Protein AF-A0A5A9X6R0-F1 (afdb_monomer_lite)

Foldseek 3Di:
DDPDPFQQDDQDDDDPQDVCLCVVQVVLLVVLCVPPPVPQPLSLLVVLQLCRQASSFLQDWDDDPAWIFGGSNGQIDGPVDGVLVVLCVDPVNVPPPCVVPVSPSNSNSNSVNNQLVVQLVLPVVLAPDSLQSNLSSQLCSRGNNVLLVQLLVQQVVVVFRNRGVVSGSLVSHDPVQCDDDPNGRNSVSSNVRSVSSVVSSPVVPD

Sequence (206 aa):
MKRLSIVILLLLTATTAFAGGYATYGPVLQSSFAKYWQAAPMQYIPCGQVEQESEWNPKAHLHTSREDGYGLVQMTVTKNFNIFKSAVTMKPLRKWDWRKDPYNPENQLAFLVLQDKTSWNNVRKWMRDDAEGWKATLVSYNAGLGRVMKRRTYAIAKGIPHDRWTGGLDQAHTPGETTLLYGRPMWKAVNEYPALIFKKAEKYRK

Structure (mmCIF, N/CA/C/O backbone):
data_AF-A0A5A9X6R0-F1
#
_entry.id   AF-A0A5A9X6R0-F1
#
loop_
_atom_site.group_PDB
_atom_site.id
_atom_site.type_symbol
_atom_site.label_atom_id
_atom_site.label_alt_id
_atom_site.label_comp_id
_atom_site.label_asym_id
_atom_site.label_entity_id
_atom_site.label_seq_id
_atom_site.pdbx_PDB_ins_code
_atom_site.Cartn_x
_atom_site.Cartn_y
_atom_site.Cartn_z
_atom_site.occupancy
_atom_site.B_iso_or_equiv
_atom_site.auth_seq_id
_atom_site.auth_comp_id
_atom_site.auth_asym_id
_atom_site.auth_atom_id
_atom_site.pdbx_PDB_model_num
ATOM 1 N N . MET A 1 1 ? 9.081 12.860 19.645 1.00 30.14 1 MET A N 1
ATOM 2 C CA . MET A 1 1 ? 8.046 12.176 18.831 1.00 30.14 1 MET A CA 1
ATOM 3 C C . MET A 1 1 ? 8.127 12.667 17.391 1.00 30.14 1 MET A C 1
ATOM 5 O O . MET A 1 1 ? 7.825 13.826 17.139 1.00 30.14 1 MET A O 1
ATOM 9 N N . LYS A 1 2 ? 8.592 11.836 16.452 1.00 26.52 2 LYS A N 1
ATOM 10 C CA . LYS A 1 2 ? 8.639 12.195 15.025 1.00 26.52 2 LYS A CA 1
ATOM 11 C C . LYS A 1 2 ? 7.223 12.079 14.448 1.00 26.52 2 LYS A C 1
ATOM 13 O O . LYS A 1 2 ? 6.582 11.046 14.627 1.00 26.52 2 LYS A O 1
ATOM 18 N N . ARG A 1 3 ? 6.719 13.150 13.824 1.00 27.61 3 ARG A N 1
ATOM 19 C CA . ARG A 1 3 ? 5.425 13.159 13.122 1.00 27.61 3 ARG A CA 1
ATOM 20 C C . ARG A 1 3 ? 5.439 12.022 12.093 1.00 27.61 3 ARG A C 1
ATOM 22 O O . ARG A 1 3 ? 6.317 12.010 11.237 1.00 27.61 3 ARG A O 1
ATOM 29 N N . LEU A 1 4 ? 4.515 11.062 12.205 1.00 33.53 4 LEU A N 1
ATOM 30 C CA . LEU A 1 4 ? 4.281 10.095 11.133 1.00 33.53 4 LEU A CA 1
ATOM 31 C C . LEU A 1 4 ? 3.849 10.903 9.908 1.00 33.53 4 LEU A C 1
ATOM 33 O O . LEU A 1 4 ? 2.789 11.524 9.935 1.00 33.53 4 LEU A O 1
ATOM 37 N N . SER A 1 5 ? 4.694 10.938 8.881 1.00 35.41 5 SER A N 1
ATOM 38 C CA . SER A 1 5 ? 4.340 11.463 7.568 1.00 35.41 5 SER A CA 1
ATOM 39 C C . SER A 1 5 ? 3.179 10.629 7.044 1.00 35.41 5 SER A C 1
ATOM 41 O O . SER A 1 5 ? 3.309 9.427 6.829 1.00 35.41 5 SER A O 1
ATOM 43 N N . ILE A 1 6 ? 2.018 11.262 6.947 1.00 43.19 6 ILE A N 1
ATOM 44 C CA . ILE A 1 6 ? 0.801 10.665 6.421 1.00 43.19 6 ILE A CA 1
ATOM 45 C C . ILE A 1 6 ? 0.943 10.758 4.909 1.00 43.19 6 ILE A C 1
ATOM 47 O O . ILE A 1 6 ? 0.718 11.821 4.342 1.00 43.19 6 ILE A O 1
ATOM 51 N N . VAL A 1 7 ? 1.401 9.672 4.295 1.00 47.47 7 VAL A N 1
ATOM 52 C CA . VAL A 1 7 ? 1.193 9.444 2.869 1.00 47.47 7 VAL A CA 1
ATOM 53 C C . VAL A 1 7 ? -0.278 9.087 2.758 1.00 47.47 7 VAL A C 1
ATOM 55 O O . VAL A 1 7 ? -0.730 8.146 3.394 1.00 47.47 7 VAL A O 1
ATOM 58 N N . ILE A 1 8 ? -1.072 9.897 2.083 1.00 50.72 8 ILE A N 1
ATOM 59 C CA . ILE A 1 8 ? -2.383 9.453 1.626 1.00 50.72 8 ILE A CA 1
ATOM 60 C C . ILE A 1 8 ? -2.415 9.900 0.189 1.00 50.72 8 ILE A C 1
ATOM 62 O O . ILE A 1 8 ? -2.571 11.084 -0.102 1.00 50.72 8 ILE A O 1
ATOM 66 N N . LEU A 1 9 ? -2.209 8.913 -0.669 1.00 47.22 9 LEU A N 1
ATOM 67 C CA . LEU A 1 9 ? -2.287 9.077 -2.096 1.00 47.22 9 LEU A CA 1
ATOM 68 C C . LEU A 1 9 ? -3.640 9.684 -2.476 1.00 47.22 9 LEU A C 1
ATOM 70 O O . LEU A 1 9 ? -4.699 9.208 -2.047 1.00 47.22 9 LEU A O 1
ATOM 74 N N . LEU A 1 10 ? -3.590 10.735 -3.288 1.00 46.56 10 LEU A N 1
ATOM 75 C CA . LEU A 1 10 ? -4.747 11.205 -4.027 1.00 46.56 10 LEU A CA 1
ATOM 76 C C . LEU A 1 10 ? -5.327 10.059 -4.858 1.00 46.56 10 LEU A C 1
ATOM 78 O O . LEU A 1 10 ? -4.629 9.389 -5.612 1.00 46.56 10 LEU A O 1
ATOM 82 N N . LEU A 1 11 ? -6.644 9.908 -4.749 1.00 47.28 11 LEU A N 1
ATOM 83 C CA . LEU A 1 11 ? -7.495 9.396 -5.812 1.00 47.28 11 LEU A CA 1
ATOM 84 C C . LEU A 1 11 ? -7.178 10.180 -7.092 1.00 47.28 11 LEU A C 1
ATOM 86 O O . LEU A 1 11 ? -7.717 11.270 -7.292 1.00 47.28 11 LEU A O 1
ATOM 90 N N . LEU A 1 12 ? -6.274 9.662 -7.923 1.00 41.88 12 LEU A N 1
ATOM 91 C CA . LEU A 1 12 ? -6.102 10.165 -9.277 1.00 41.88 12 LEU A CA 1
ATOM 92 C C . LEU A 1 12 ? -7.453 10.027 -9.983 1.00 41.88 12 LEU A C 1
ATOM 94 O O . LEU A 1 12 ? -8.092 8.970 -9.972 1.00 41.88 12 LEU A O 1
ATOM 98 N N . THR A 1 13 ? -7.928 11.154 -10.502 1.00 38.16 13 THR A N 1
ATOM 99 C CA . THR A 1 13 ? -9.066 11.221 -11.408 1.00 38.16 13 THR A CA 1
ATOM 100 C C . THR A 1 13 ? -8.792 10.295 -12.582 1.00 38.16 13 THR A C 1
ATOM 102 O O . THR A 1 13 ? -7.676 10.282 -13.093 1.00 38.16 13 THR A O 1
ATOM 105 N N . ALA A 1 14 ? -9.808 9.505 -12.945 1.00 38.03 14 ALA A N 1
ATOM 106 C CA . ALA A 1 14 ? -9.752 8.469 -13.967 1.00 38.03 14 ALA A CA 1
ATOM 107 C C . ALA A 1 14 ? -8.986 8.957 -15.199 1.00 38.03 14 ALA A C 1
ATOM 109 O O . ALA A 1 14 ? -9.507 9.739 -15.999 1.00 38.03 14 ALA A O 1
ATOM 110 N N . THR A 1 15 ? -7.747 8.501 -15.333 1.00 46.38 15 THR A N 1
ATOM 111 C CA . THR A 1 15 ? -7.117 8.475 -16.635 1.00 46.38 15 THR A CA 1
ATOM 112 C C . THR A 1 15 ? -7.752 7.304 -17.390 1.00 46.38 15 THR A C 1
ATOM 114 O O . THR A 1 15 ? -8.462 6.450 -16.851 1.00 46.38 15 THR A O 1
ATOM 117 N N . THR A 1 16 ? -7.661 7.309 -18.707 1.00 52.78 16 THR A N 1
ATOM 118 C CA . THR A 1 16 ? -8.003 6.099 -19.448 1.00 52.78 16 THR A CA 1
ATOM 119 C C . THR A 1 16 ? -6.958 5.053 -19.094 1.00 52.78 16 THR A C 1
ATOM 121 O O . THR A 1 16 ? -5.767 5.339 -19.245 1.00 52.78 16 THR A O 1
ATOM 124 N N . ALA A 1 17 ? -7.400 3.867 -18.661 1.00 61.75 17 ALA A N 1
ATOM 125 C CA . ALA A 1 17 ? -6.510 2.756 -18.342 1.00 61.75 17 ALA A CA 1
ATOM 126 C C . ALA A 1 17 ? -5.402 2.625 -19.394 1.00 61.75 17 ALA A C 1
ATOM 128 O O . ALA A 1 17 ? -5.689 2.656 -20.595 1.00 61.75 17 ALA A O 1
ATOM 129 N N . PHE A 1 18 ? -4.147 2.485 -18.953 1.00 67.75 18 PHE A N 1
ATOM 130 C CA . PHE A 1 18 ? -3.027 2.363 -19.878 1.00 67.75 18 PHE A CA 1
ATOM 131 C C . PHE A 1 18 ? -3.262 1.141 -20.770 1.00 67.75 18 PHE A C 1
ATOM 133 O O . PHE A 1 18 ? -3.377 0.013 -20.276 1.00 67.75 18 PHE A O 1
ATOM 140 N N . ALA A 1 19 ? -3.401 1.369 -22.078 1.00 69.06 19 ALA A N 1
ATOM 141 C CA . ALA A 1 19 ? -3.773 0.324 -23.021 1.00 69.06 19 ALA A CA 1
ATOM 142 C C . ALA A 1 19 ? -2.777 -0.843 -22.931 1.00 69.06 19 ALA A C 1
ATOM 144 O O . ALA A 1 19 ? -1.572 -0.666 -23.092 1.00 69.06 19 ALA A O 1
ATOM 145 N N . GLY A 1 20 ? -3.280 -2.039 -22.614 1.00 78.06 20 GLY A N 1
ATOM 146 C CA . GLY A 1 20 ? -2.449 -3.234 -22.437 1.00 78.06 20 GLY A CA 1
ATOM 147 C C . GLY A 1 20 ? -1.594 -3.274 -21.160 1.00 78.06 20 GLY A C 1
ATOM 148 O O . GLY A 1 20 ? -0.844 -4.228 -20.982 1.00 78.06 20 GLY A O 1
ATOM 149 N N . GLY A 1 21 ? -1.715 -2.313 -20.236 1.00 90.19 21 GLY A N 1
ATOM 150 C CA . GLY A 1 21 ? -0.856 -2.222 -19.047 1.00 90.19 21 GLY A CA 1
ATOM 151 C C . GLY A 1 21 ? -0.851 -3.482 -18.180 1.00 90.19 21 GLY A C 1
ATOM 152 O O . GLY A 1 21 ? 0.216 -4.008 -17.867 1.00 90.19 21 GLY A O 1
ATOM 153 N N . TYR A 1 22 ? -2.027 -4.031 -17.862 1.00 94.06 22 TYR A N 1
ATOM 154 C CA . TYR A 1 22 ? -2.112 -5.300 -17.130 1.00 94.06 22 TYR A CA 1
ATOM 155 C C . TYR A 1 22 ? -1.511 -6.478 -17.910 1.00 94.06 22 TYR A C 1
ATOM 157 O O . TYR A 1 22 ? -0.855 -7.326 -17.313 1.00 94.06 22 TYR A O 1
ATOM 165 N N . ALA A 1 23 ? -1.695 -6.534 -19.234 1.00 94.94 23 ALA A N 1
ATOM 166 C CA . ALA A 1 23 ? -1.139 -7.615 -20.049 1.00 94.94 23 ALA A CA 1
ATOM 167 C C . ALA A 1 23 ? 0.400 -7.626 -20.000 1.00 94.94 23 ALA A C 1
ATOM 169 O O . ALA A 1 23 ? 1.003 -8.694 -19.943 1.00 94.94 23 ALA A O 1
ATOM 170 N N . THR A 1 24 ? 1.022 -6.446 -19.942 1.00 95.94 24 THR A N 1
ATOM 171 C CA . THR A 1 24 ? 2.479 -6.293 -19.836 1.00 95.94 24 THR A CA 1
ATOM 172 C C . THR A 1 24 ? 2.996 -6.523 -18.412 1.00 95.94 24 THR A C 1
ATOM 174 O O . THR A 1 24 ? 3.968 -7.247 -18.213 1.00 95.94 24 THR A O 1
ATOM 177 N N . TYR A 1 25 ? 2.371 -5.911 -17.402 1.00 97.88 25 TYR A N 1
ATOM 178 C CA . TYR A 1 25 ? 2.928 -5.842 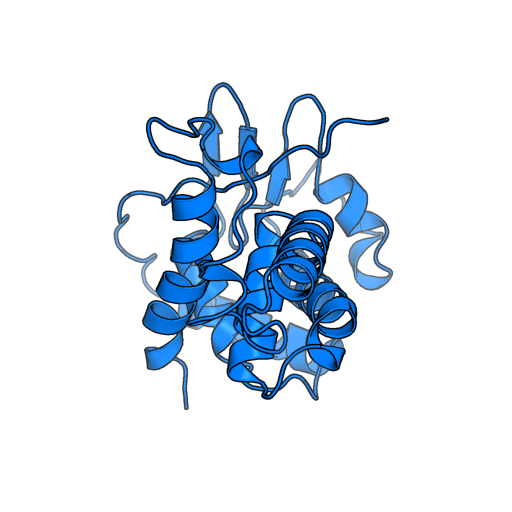-16.042 1.00 97.88 25 TYR A CA 1
ATOM 179 C C . TYR A 1 25 ? 2.301 -6.825 -15.047 1.00 97.88 25 TYR A C 1
ATOM 181 O O . TYR A 1 25 ? 2.909 -7.128 -14.019 1.00 97.88 25 TYR A O 1
ATOM 189 N N . GLY A 1 26 ? 1.128 -7.381 -15.349 1.00 96.81 26 GLY A N 1
ATOM 190 C CA . GLY A 1 26 ? 0.497 -8.443 -14.563 1.00 96.81 26 GLY A CA 1
ATOM 191 C C . GLY A 1 26 ? 1.400 -9.674 -14.391 1.00 96.81 26 GLY A C 1
ATOM 192 O O . GLY A 1 26 ? 1.611 -10.093 -13.251 1.00 96.81 26 GLY A O 1
ATOM 193 N N . PRO A 1 27 ? 2.021 -10.211 -15.462 1.00 97.38 27 PRO A N 1
ATOM 194 C CA . PRO A 1 27 ? 2.981 -11.314 -15.345 1.00 97.38 27 PRO A CA 1
ATOM 195 C C . PRO A 1 27 ? 4.213 -10.981 -14.484 1.00 97.38 27 PRO A C 1
ATOM 197 O O . PRO A 1 27 ? 4.733 -11.843 -13.772 1.00 97.38 27 PRO A O 1
ATOM 200 N N . VAL A 1 28 ? 4.668 -9.722 -14.490 1.00 98.19 28 VAL A N 1
ATOM 201 C CA . VAL A 1 28 ? 5.791 -9.258 -13.651 1.00 98.19 28 VAL A CA 1
ATOM 202 C C . VAL A 1 28 ? 5.395 -9.237 -12.170 1.00 98.19 28 VAL A C 1
ATOM 204 O O . VAL A 1 28 ? 6.162 -9.679 -11.307 1.00 98.19 28 VAL A O 1
ATOM 207 N N . LEU A 1 29 ? 4.173 -8.789 -11.861 1.00 98.38 29 LEU A N 1
ATOM 208 C CA . LEU A 1 29 ? 3.618 -8.853 -10.508 1.00 98.38 29 LEU A CA 1
ATOM 209 C C . LEU A 1 29 ? 3.464 -10.310 -10.042 1.00 98.38 29 LEU A C 1
ATOM 211 O O . LEU A 1 29 ? 3.889 -10.648 -8.938 1.00 98.38 29 LEU A O 1
ATOM 215 N N . GLN A 1 30 ? 2.946 -11.193 -10.899 1.00 97.38 30 GLN A N 1
ATOM 216 C CA . GLN A 1 30 ? 2.823 -12.624 -10.605 1.00 97.38 30 GLN A CA 1
ATOM 217 C C . GLN A 1 30 ? 4.190 -13.269 -10.328 1.00 97.38 30 GLN A C 1
ATOM 219 O O . GLN A 1 30 ? 4.344 -14.023 -9.368 1.00 97.38 30 GLN A O 1
ATOM 224 N N . SER A 1 31 ? 5.208 -12.918 -11.115 1.00 98.00 31 SER A N 1
ATOM 225 C CA . SER A 1 31 ? 6.587 -13.381 -10.910 1.00 98.00 31 SER A CA 1
ATOM 226 C C . SER A 1 31 ? 7.161 -12.891 -9.574 1.00 98.00 31 SER A C 1
ATOM 228 O O . SER A 1 31 ? 7.849 -13.634 -8.870 1.00 98.00 31 SER A O 1
ATOM 230 N N . SER A 1 32 ? 6.829 -11.661 -9.172 1.00 98.25 32 SER A N 1
ATOM 231 C CA . SER A 1 32 ? 7.201 -11.111 -7.864 1.00 98.25 32 SER A CA 1
ATOM 232 C C . SER A 1 32 ? 6.534 -11.870 -6.711 1.00 98.25 32 SER A C 1
ATOM 234 O O . SER A 1 32 ? 7.204 -12.187 -5.726 1.00 98.25 32 SER A O 1
ATOM 236 N N . PHE A 1 33 ? 5.256 -12.239 -6.840 1.00 98.19 33 PHE A N 1
ATOM 237 C CA . PHE A 1 33 ? 4.581 -13.112 -5.875 1.00 98.19 33 PHE A CA 1
ATOM 238 C C . PHE A 1 33 ? 5.233 -14.484 -5.784 1.00 98.19 33 PHE A C 1
ATOM 240 O O . PHE A 1 33 ? 5.609 -14.895 -4.687 1.00 98.19 33 PHE A O 1
ATOM 247 N N . ALA A 1 34 ? 5.440 -15.160 -6.917 1.00 97.69 34 ALA A N 1
ATOM 248 C CA . ALA A 1 34 ? 6.075 -16.475 -6.953 1.00 97.69 34 ALA A CA 1
ATOM 249 C C . ALA A 1 34 ? 7.441 -16.471 -6.247 1.00 97.69 34 ALA A C 1
ATOM 251 O O . ALA A 1 34 ? 7.777 -17.407 -5.526 1.00 97.69 34 ALA A O 1
ATOM 252 N N . LYS A 1 35 ? 8.205 -15.383 -6.394 1.00 98.12 35 LYS A N 1
ATOM 253 C CA . LYS A 1 35 ? 9.542 -15.249 -5.812 1.00 98.12 35 LYS A CA 1
ATOM 254 C C . LYS A 1 35 ? 9.552 -14.840 -4.339 1.00 98.12 35 LYS A C 1
ATOM 256 O O . LYS A 1 35 ? 10.407 -15.302 -3.585 1.00 98.12 35 LYS A O 1
ATOM 261 N N . TYR A 1 36 ? 8.666 -13.936 -3.922 1.00 98.19 36 TYR A N 1
ATOM 262 C CA . TYR A 1 36 ? 8.773 -13.284 -2.611 1.00 98.19 36 TYR A CA 1
ATOM 263 C C . TYR A 1 36 ? 7.646 -13.642 -1.640 1.00 98.19 36 TYR A C 1
ATOM 265 O O . TYR A 1 36 ? 7.840 -13.536 -0.421 1.00 98.19 36 TYR A O 1
ATOM 273 N N . TRP A 1 37 ? 6.487 -14.080 -2.132 1.00 97.94 37 TRP A N 1
ATOM 274 C CA . TRP A 1 37 ? 5.318 -14.374 -1.305 1.00 97.94 37 TRP A CA 1
ATOM 275 C C . TRP A 1 37 ? 4.338 -15.363 -1.962 1.00 97.94 37 TRP A C 1
ATOM 277 O O . TRP A 1 37 ? 3.153 -15.085 -2.107 1.00 97.94 37 TRP A O 1
ATOM 287 N N . GLN A 1 38 ? 4.828 -16.553 -2.317 1.00 97.50 38 GLN A N 1
ATOM 288 C CA . GLN A 1 38 ? 4.042 -17.568 -3.031 1.00 97.50 38 GLN A CA 1
ATOM 289 C C . GLN A 1 38 ? 2.741 -17.968 -2.312 1.00 97.50 38 GLN A C 1
ATOM 291 O O . GLN A 1 38 ? 1.736 -18.224 -2.963 1.00 97.50 38 GLN A O 1
ATOM 296 N N . ALA A 1 39 ? 2.752 -17.997 -0.977 1.00 97.00 39 ALA A N 1
ATOM 297 C CA . ALA A 1 39 ? 1.604 -18.376 -0.152 1.00 97.00 39 ALA A CA 1
ATOM 298 C C . ALA A 1 39 ? 0.663 -17.202 0.197 1.00 97.00 39 ALA A C 1
ATOM 300 O O . ALA A 1 39 ? -0.138 -17.318 1.122 1.00 97.00 39 ALA A O 1
ATOM 301 N N . ALA A 1 40 ? 0.786 -16.047 -0.466 1.00 97.06 40 ALA A N 1
ATOM 302 C CA . ALA A 1 40 ? -0.131 -14.931 -0.247 1.00 97.06 40 ALA A CA 1
ATOM 303 C C . ALA A 1 40 ? -1.571 -15.350 -0.592 1.00 97.06 40 ALA A C 1
ATOM 305 O O . ALA A 1 40 ? -1.787 -15.854 -1.699 1.00 97.06 40 ALA A O 1
ATOM 306 N N . PRO A 1 41 ? -2.560 -15.135 0.294 1.00 97.25 41 PRO A N 1
ATOM 307 C CA . PRO A 1 41 ? -3.955 -15.323 -0.076 1.00 97.25 41 PRO A CA 1
ATOM 308 C C . PRO A 1 41 ? -4.398 -14.195 -1.009 1.00 97.25 41 PRO A C 1
ATOM 310 O O . PRO A 1 41 ? -3.847 -13.097 -0.964 1.00 97.25 41 PRO A O 1
ATOM 313 N N . MET A 1 42 ? -5.422 -14.445 -1.826 1.00 97.31 42 MET A N 1
ATOM 314 C CA . MET A 1 42 ? -6.070 -13.426 -2.668 1.00 97.31 42 MET A CA 1
ATOM 315 C C . MET A 1 42 ? -5.072 -12.576 -3.492 1.00 97.31 42 MET A C 1
ATOM 317 O O . MET A 1 42 ? -5.159 -11.350 -3.505 1.00 97.31 42 MET A O 1
ATOM 321 N N . GLN A 1 43 ? -4.126 -13.209 -4.200 1.00 96.25 43 GLN A N 1
ATOM 322 C CA . GLN A 1 43 ? -3.056 -12.525 -4.967 1.00 96.25 43 GLN A CA 1
ATOM 323 C C . GLN A 1 43 ? -3.556 -11.556 -6.050 1.00 96.25 43 GLN A C 1
ATOM 325 O O . GLN A 1 43 ? -2.793 -10.732 -6.548 1.00 96.25 43 GLN A O 1
ATOM 330 N N . TYR A 1 44 ? -4.843 -11.615 -6.391 1.00 97.12 44 TYR A N 1
ATOM 331 C CA . TYR A 1 44 ? -5.491 -10.664 -7.286 1.00 97.12 44 TYR A CA 1
ATOM 332 C C . TYR A 1 44 ? -5.708 -9.276 -6.649 1.00 97.12 44 TYR A C 1
ATOM 334 O O . TYR A 1 44 ? -5.920 -8.308 -7.378 1.00 97.12 44 TYR A O 1
ATOM 342 N N . ILE A 1 45 ? -5.639 -9.137 -5.315 1.00 98.44 45 ILE A N 1
ATOM 343 C CA . ILE A 1 45 ? -5.859 -7.855 -4.623 1.00 98.44 45 ILE A CA 1
ATOM 344 C C . ILE A 1 45 ? -4.810 -6.802 -5.025 1.00 98.44 45 ILE A C 1
ATOM 346 O O . ILE A 1 45 ? -5.224 -5.715 -5.445 1.00 98.44 45 ILE A O 1
ATOM 350 N N . PRO A 1 46 ? -3.491 -7.090 -5.035 1.00 98.06 46 PRO A N 1
ATOM 351 C CA . PRO A 1 46 ? -2.514 -6.100 -5.497 1.00 98.06 46 PRO A CA 1
ATOM 352 C C . PRO A 1 46 ? -2.618 -5.708 -6.974 1.00 98.06 46 PRO A C 1
ATOM 354 O O . PRO A 1 46 ? -2.154 -4.631 -7.336 1.00 98.06 46 PRO A O 1
ATOM 357 N N . CYS A 1 47 ? -3.298 -6.482 -7.829 1.00 97.75 47 CYS A N 1
ATOM 358 C CA . CYS A 1 47 ? -3.637 -6.016 -9.181 1.00 97.75 47 CYS A CA 1
ATOM 359 C C . CYS A 1 47 ? -4.574 -4.795 -9.134 1.00 97.75 47 CYS A C 1
ATOM 361 O O . CYS A 1 47 ? -4.377 -3.823 -9.863 1.00 97.75 47 CYS A O 1
ATOM 363 N N . GLY A 1 48 ? -5.573 -4.819 -8.244 1.00 97.19 48 GLY A N 1
ATOM 364 C CA . GLY A 1 48 ? -6.449 -3.671 -8.004 1.00 97.19 48 GLY A CA 1
ATOM 365 C C . GLY A 1 48 ? -5.707 -2.484 -7.390 1.00 97.19 48 GLY A C 1
ATOM 366 O O . GLY A 1 48 ? -6.060 -1.342 -7.674 1.00 97.19 48 GLY A O 1
ATOM 367 N N . GLN A 1 49 ? -4.662 -2.745 -6.600 1.00 97.56 49 GLN A N 1
ATOM 368 C CA . GLN A 1 49 ? -3.790 -1.712 -6.042 1.00 97.56 49 GLN A CA 1
ATOM 369 C C . GLN A 1 49 ? -2.980 -1.029 -7.139 1.00 97.56 49 GLN A C 1
ATOM 371 O O . GLN A 1 49 ? -3.128 0.171 -7.307 1.00 97.56 49 GLN A O 1
ATOM 376 N N . VAL A 1 50 ? -2.234 -1.765 -7.970 1.00 97.81 50 VAL A N 1
ATOM 377 C CA . VAL A 1 50 ? -1.489 -1.171 -9.101 1.00 97.81 50 VAL A CA 1
ATOM 378 C C . VAL A 1 50 ? -2.409 -0.357 -10.014 1.00 97.81 50 VAL A C 1
ATOM 380 O O . VAL A 1 50 ? -2.063 0.749 -10.434 1.00 97.81 50 VAL A O 1
ATOM 383 N N . GLU A 1 51 ? -3.616 -0.859 -10.284 1.00 96.00 51 GLU A N 1
ATOM 384 C CA . GLU A 1 51 ? -4.603 -0.116 -11.063 1.00 96.00 51 GLU A CA 1
ATOM 385 C C . GLU A 1 51 ? -5.101 1.152 -10.358 1.00 96.00 51 GLU A C 1
ATOM 387 O O . GLU A 1 51 ? -5.348 2.158 -11.017 1.00 96.00 51 GLU A O 1
ATOM 392 N N . GLN A 1 52 ? -5.301 1.118 -9.042 1.00 94.19 52 GLN A N 1
ATOM 393 C CA . GLN A 1 52 ? -5.708 2.292 -8.272 1.00 94.19 52 GLN A CA 1
ATOM 394 C C . GLN A 1 52 ? -4.600 3.350 -8.214 1.00 94.19 52 GLN A C 1
ATOM 396 O O . GLN A 1 52 ? -4.900 4.541 -8.214 1.00 94.19 52 GLN A O 1
ATOM 401 N N . GLU A 1 53 ? -3.349 2.910 -8.145 1.00 93.62 53 GLU A N 1
ATOM 402 C CA . GLU A 1 53 ? -2.170 3.764 -8.019 1.00 93.62 53 GLU A CA 1
ATOM 403 C C . GLU A 1 53 ? -1.806 4.440 -9.349 1.00 93.62 53 GLU A C 1
ATOM 405 O O . GLU A 1 53 ? -1.419 5.604 -9.376 1.00 93.62 53 GLU A O 1
ATOM 410 N N . SER A 1 54 ? -1.923 3.726 -10.470 1.00 95.06 54 SER A N 1
ATOM 411 C CA . SER A 1 54 ? -1.344 4.177 -11.745 1.00 95.06 54 SER A CA 1
ATOM 412 C C . SER A 1 54 ? -2.148 3.818 -12.985 1.00 95.06 54 SER A C 1
ATOM 414 O O . SER A 1 54 ? -1.717 4.127 -14.093 1.00 95.06 54 SER A O 1
ATOM 416 N N . GLU A 1 55 ? -3.247 3.077 -12.829 1.00 94.31 55 GLU A N 1
ATOM 417 C CA . GLU A 1 55 ? -3.953 2.435 -13.941 1.00 94.31 55 GLU A CA 1
ATOM 418 C C . GLU A 1 55 ? -3.028 1.615 -14.854 1.00 94.31 55 GLU A C 1
ATOM 420 O O . GLU A 1 55 ? -3.216 1.553 -16.071 1.00 94.31 55 GLU A O 1
ATOM 425 N N . TRP A 1 56 ? -2.022 0.979 -14.244 1.00 96.19 56 TRP A N 1
ATOM 426 C CA . TRP A 1 56 ? -0.961 0.227 -14.915 1.00 96.19 56 TRP A CA 1
ATOM 427 C C . TRP A 1 56 ? -0.031 1.064 -15.808 1.00 96.19 56 TRP A C 1
ATOM 429 O O . TRP A 1 56 ? 0.677 0.500 -16.644 1.00 96.19 56 TRP A O 1
ATOM 439 N N . ASN A 1 57 ? 0.018 2.388 -15.632 1.00 95.50 57 ASN A N 1
ATOM 440 C CA . ASN A 1 57 ? 0.981 3.251 -16.310 1.00 95.50 57 ASN A CA 1
ATOM 441 C C . ASN A 1 57 ? 2.331 3.263 -15.556 1.00 95.50 57 ASN A C 1
ATOM 443 O O . ASN A 1 57 ? 2.434 3.842 -14.469 1.00 95.50 57 ASN A O 1
ATOM 447 N N . PRO A 1 58 ? 3.414 2.710 -16.133 1.00 95.50 58 PRO A N 1
ATOM 448 C CA . PRO A 1 58 ? 4.722 2.646 -15.479 1.00 95.50 58 PRO A CA 1
ATOM 449 C C . PRO A 1 58 ? 5.384 4.014 -15.301 1.00 95.50 58 PRO A C 1
ATOM 451 O O . PRO A 1 58 ? 6.331 4.139 -14.528 1.00 95.50 58 PRO A O 1
ATOM 454 N N . LYS A 1 59 ? 4.905 5.035 -16.017 1.00 95.25 59 LYS A N 1
ATOM 455 C CA . LYS A 1 59 ? 5.383 6.417 -15.961 1.00 95.25 59 LYS A CA 1
ATOM 456 C C . LYS A 1 59 ? 4.374 7.356 -15.297 1.00 95.25 59 LYS A C 1
ATOM 458 O O . LYS A 1 59 ? 4.534 8.566 -15.409 1.00 95.25 59 LYS A O 1
ATOM 463 N N . ALA A 1 60 ? 3.353 6.827 -14.613 1.00 94.50 60 ALA A N 1
ATOM 464 C CA . ALA A 1 60 ? 2.451 7.651 -13.814 1.00 94.50 60 ALA A CA 1
ATOM 465 C C . ALA A 1 60 ? 3.265 8.504 -12.833 1.00 94.50 60 ALA A C 1
ATOM 467 O O . ALA A 1 60 ? 4.102 7.979 -12.101 1.00 94.50 60 ALA A O 1
ATOM 468 N N . HIS A 1 61 ? 3.036 9.813 -12.821 1.00 94.12 61 HIS A N 1
ATOM 469 C CA . HIS A 1 61 ? 3.742 10.730 -11.933 1.00 94.12 61 HIS A CA 1
ATOM 470 C C . HIS A 1 61 ? 2.744 11.700 -11.318 1.00 94.12 61 HIS A C 1
ATOM 472 O O . HIS A 1 61 ? 2.167 12.536 -12.009 1.00 94.12 61 HIS A O 1
ATOM 478 N N . LEU A 1 62 ? 2.531 11.571 -10.012 1.00 90.88 62 LEU A N 1
ATOM 479 C CA . LEU A 1 62 ? 1.850 12.583 -9.218 1.00 90.88 62 LEU A CA 1
ATOM 480 C C . LEU A 1 62 ? 2.885 13.627 -8.802 1.00 90.88 62 LEU A C 1
ATOM 482 O O . LEU A 1 62 ? 3.883 13.267 -8.186 1.00 90.88 62 LEU A O 1
ATOM 486 N N . HIS A 1 63 ? 2.634 14.903 -9.088 1.00 91.94 63 HIS A N 1
ATOM 487 C CA . HIS A 1 63 ? 3.458 16.010 -8.606 1.00 91.94 63 HIS A CA 1
ATOM 488 C C . HIS A 1 63 ? 2.575 17.080 -7.967 1.00 91.94 63 HIS A C 1
ATOM 490 O O . HIS A 1 63 ? 1.697 17.654 -8.613 1.00 91.94 63 HIS A O 1
ATOM 496 N N . THR A 1 64 ? 2.794 17.348 -6.683 1.00 87.75 64 THR A N 1
ATOM 497 C CA . THR A 1 64 ? 2.065 18.369 -5.924 1.00 87.75 64 THR A CA 1
ATOM 498 C C . THR A 1 64 ? 3.018 19.156 -5.030 1.00 87.75 64 THR A C 1
ATOM 500 O O . THR A 1 64 ? 4.156 18.760 -4.795 1.00 87.75 64 THR A O 1
ATOM 503 N N . SER A 1 65 ? 2.529 20.235 -4.413 1.00 88.56 65 SER A N 1
ATOM 504 C CA . SER A 1 65 ? 3.292 20.968 -3.392 1.00 88.56 65 SER A CA 1
ATOM 505 C C . SER A 1 65 ? 3.588 20.157 -2.118 1.00 88.56 65 SER A C 1
ATOM 507 O O . SER A 1 65 ? 4.359 20.609 -1.270 1.00 88.56 65 SER A O 1
ATOM 509 N N . ARG A 1 66 ? 2.965 18.982 -1.942 1.00 86.06 66 ARG A N 1
ATOM 510 C CA . ARG A 1 66 ? 3.118 18.124 -0.755 1.00 86.06 66 ARG A CA 1
ATOM 511 C C . ARG A 1 66 ? 4.002 16.913 -1.017 1.00 86.06 66 ARG A C 1
ATOM 513 O O . ARG A 1 66 ? 4.749 16.510 -0.121 1.00 86.06 66 ARG A O 1
ATOM 520 N N . GLU A 1 67 ? 3.877 16.331 -2.202 1.00 89.62 67 GLU A N 1
ATOM 521 C CA . GLU A 1 67 ? 4.453 15.034 -2.527 1.00 89.62 67 GLU A CA 1
ATOM 522 C C . GLU A 1 67 ? 4.638 14.809 -4.028 1.00 89.62 67 GLU A C 1
ATOM 524 O O . GLU A 1 67 ? 3.897 15.356 -4.851 1.00 89.62 67 GLU A O 1
ATOM 529 N N . ASP A 1 68 ? 5.597 13.937 -4.323 1.00 93.88 68 ASP A N 1
ATOM 530 C CA . ASP A 1 68 ? 5.792 13.251 -5.592 1.00 93.88 68 ASP A CA 1
ATOM 531 C C . ASP A 1 68 ? 5.415 11.769 -5.443 1.00 93.88 68 ASP A C 1
ATOM 533 O O . ASP A 1 68 ? 5.788 11.137 -4.452 1.00 93.88 68 ASP A O 1
ATOM 537 N N . GLY A 1 69 ? 4.728 11.193 -6.430 1.00 94.69 69 GLY A N 1
ATOM 538 C CA . GLY A 1 69 ? 4.401 9.764 -6.508 1.00 94.69 69 GLY A CA 1
ATOM 539 C C . GLY A 1 69 ? 4.862 9.162 -7.833 1.00 94.69 69 GLY A C 1
ATOM 540 O O . GLY A 1 69 ? 4.486 9.660 -8.889 1.00 94.69 69 GLY A O 1
ATOM 541 N N . TYR A 1 70 ? 5.679 8.104 -7.790 1.00 96.69 70 TYR A N 1
ATOM 542 C CA . TYR A 1 70 ? 6.340 7.555 -8.983 1.00 96.69 70 TYR A CA 1
ATOM 543 C C . TYR A 1 70 ? 5.817 6.168 -9.389 1.00 96.69 70 TYR A C 1
ATOM 545 O O . TYR A 1 70 ? 5.923 5.202 -8.631 1.00 96.69 70 TYR A O 1
ATOM 553 N N . GLY A 1 71 ? 5.376 6.054 -10.640 1.00 96.25 71 GLY A N 1
ATOM 554 C CA . GLY A 1 71 ? 5.130 4.825 -11.395 1.00 96.25 71 GLY A CA 1
ATOM 555 C C . GLY A 1 71 ? 3.947 3.978 -10.930 1.00 96.25 71 GLY A C 1
ATOM 556 O O . GLY A 1 71 ? 2.986 4.479 -10.343 1.00 96.25 71 GLY A O 1
ATOM 557 N N . LEU A 1 72 ? 4.050 2.678 -11.213 1.00 96.81 72 LEU A N 1
ATOM 558 C CA . LEU A 1 72 ? 3.029 1.643 -11.030 1.00 96.81 72 LEU A CA 1
ATOM 559 C C . LEU A 1 72 ? 2.416 1.604 -9.629 1.00 96.81 72 LEU A C 1
ATOM 561 O O . LEU A 1 72 ? 1.249 1.258 -9.479 1.00 96.81 72 LEU A O 1
ATOM 565 N N . VAL A 1 73 ? 3.215 1.916 -8.611 1.00 95.81 73 VAL A N 1
ATOM 566 C CA . VAL A 1 73 ? 2.844 1.741 -7.195 1.00 95.81 73 VAL A CA 1
ATOM 567 C C . VAL A 1 73 ? 2.912 3.057 -6.413 1.00 95.81 73 VAL A C 1
ATOM 569 O O . VAL A 1 73 ? 2.930 3.038 -5.182 1.00 95.81 73 VAL A O 1
ATOM 572 N N . GLN A 1 74 ? 3.021 4.173 -7.154 1.00 94.69 74 GLN A N 1
ATOM 573 C CA . GLN A 1 74 ? 3.145 5.553 -6.674 1.00 94.69 74 GLN A CA 1
ATOM 574 C C . GLN A 1 74 ? 4.099 5.695 -5.491 1.00 94.69 74 GLN A C 1
ATOM 576 O O . GLN A 1 74 ? 3.748 6.172 -4.410 1.00 94.69 74 GLN A O 1
ATOM 581 N N . MET A 1 75 ? 5.350 5.288 -5.699 1.00 95.50 75 MET A N 1
ATOM 582 C CA . MET A 1 75 ? 6.375 5.389 -4.667 1.00 95.50 75 MET A CA 1
ATOM 583 C C . MET A 1 75 ? 6.501 6.838 -4.184 1.00 95.50 75 MET A C 1
ATOM 585 O O . MET A 1 75 ? 6.929 7.692 -4.942 1.00 95.50 75 MET A O 1
ATOM 589 N N . THR A 1 76 ? 6.105 7.136 -2.945 1.00 93.62 76 THR A N 1
ATOM 590 C CA . THR A 1 76 ? 5.958 8.521 -2.476 1.00 93.62 76 THR A CA 1
ATOM 591 C C . THR A 1 76 ? 7.251 9.150 -1.951 1.00 93.62 76 THR A C 1
ATOM 593 O O . THR A 1 76 ? 7.972 8.579 -1.121 1.00 93.62 76 THR A O 1
ATOM 596 N N . VAL A 1 77 ? 7.495 10.397 -2.347 1.00 94.31 77 VAL A N 1
ATOM 597 C CA . VAL A 1 77 ? 8.528 11.280 -1.801 1.00 94.31 77 VAL A CA 1
ATOM 598 C C . VAL A 1 77 ? 7.884 12.586 -1.336 1.00 94.31 77 VAL A C 1
ATOM 600 O O . VAL A 1 77 ? 7.098 13.200 -2.039 1.00 94.31 77 VAL A O 1
ATOM 603 N N . THR A 1 78 ? 8.224 13.027 -0.130 1.00 92.25 78 THR A N 1
ATOM 604 C CA . THR A 1 78 ? 7.830 14.316 0.453 1.00 92.25 78 THR A CA 1
ATOM 605 C C . THR A 1 78 ? 9.057 14.979 1.077 1.00 92.25 78 THR A C 1
ATOM 607 O O . THR A 1 78 ? 10.121 14.367 1.196 1.00 92.25 78 THR A O 1
ATOM 610 N N . LYS A 1 79 ? 8.909 16.203 1.599 1.00 91.44 79 LYS A N 1
ATOM 611 C CA . LYS A 1 79 ? 9.977 16.882 2.359 1.00 91.44 79 LYS A CA 1
ATOM 612 C C . LYS A 1 79 ? 10.550 16.034 3.509 1.00 91.44 79 LYS A C 1
ATOM 614 O O . LYS A 1 79 ? 11.731 16.141 3.821 1.00 91.44 79 LYS A O 1
ATOM 619 N N . ASN A 1 80 ? 9.719 15.208 4.149 1.00 89.44 80 ASN A N 1
ATOM 620 C CA . ASN A 1 80 ? 10.081 14.472 5.367 1.00 89.44 80 ASN A CA 1
ATOM 621 C C . ASN A 1 80 ? 10.093 12.948 5.182 1.00 89.44 80 ASN A C 1
ATOM 623 O O . ASN A 1 80 ? 10.285 12.215 6.153 1.00 89.44 80 ASN A O 1
ATOM 627 N N . PHE A 1 81 ? 9.832 12.451 3.975 1.00 90.50 81 PHE A N 1
ATOM 628 C CA . PHE A 1 81 ? 9.678 11.025 3.714 1.00 90.50 81 PHE A CA 1
ATOM 629 C C . PHE A 1 81 ? 10.137 10.683 2.301 1.00 90.50 81 PHE A C 1
ATO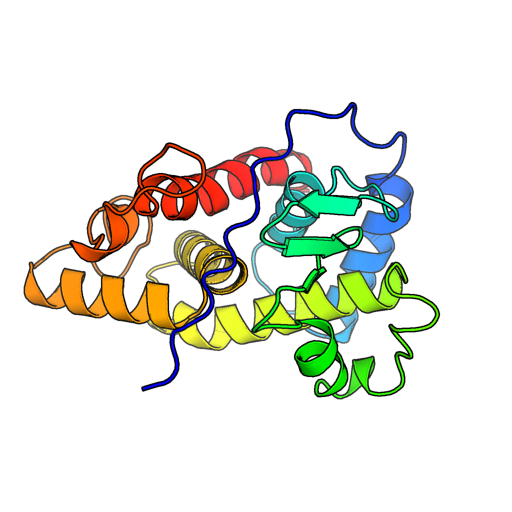M 631 O O . PHE A 1 81 ? 9.902 11.438 1.372 1.00 90.50 81 PHE A O 1
ATOM 638 N N . ASN A 1 82 ? 10.790 9.542 2.126 1.00 94.94 82 ASN A N 1
ATOM 639 C CA . ASN A 1 82 ? 11.162 9.049 0.807 1.00 94.94 82 ASN A CA 1
ATOM 640 C C . ASN A 1 82 ? 11.106 7.524 0.849 1.00 94.94 82 ASN A C 1
ATOM 642 O O . ASN A 1 82 ? 11.958 6.899 1.488 1.00 94.94 82 ASN A O 1
ATOM 646 N N . ILE A 1 83 ? 10.108 6.939 0.186 1.00 95.12 83 ILE A N 1
ATOM 647 C CA . ILE A 1 83 ? 9.896 5.493 0.234 1.00 95.12 83 ILE A CA 1
ATOM 648 C C . ILE A 1 83 ? 11.026 4.712 -0.439 1.00 95.12 83 ILE A C 1
ATOM 650 O O . ILE A 1 83 ? 11.344 3.614 0.011 1.00 95.12 83 ILE A O 1
ATOM 654 N N . PHE A 1 84 ? 11.704 5.271 -1.447 1.00 97.44 84 PHE A N 1
ATOM 655 C CA . PHE A 1 84 ? 12.821 4.587 -2.101 1.00 97.44 84 PHE A CA 1
ATOM 656 C C . PHE A 1 84 ? 13.956 4.296 -1.122 1.00 97.44 84 PHE A C 1
ATOM 658 O O . PHE A 1 84 ? 14.575 3.236 -1.196 1.00 97.44 84 PHE A O 1
ATOM 665 N N . LYS A 1 85 ? 14.192 5.186 -0.144 1.00 96.88 85 LYS A N 1
ATOM 666 C CA . LYS A 1 85 ? 15.171 4.937 0.927 1.00 96.88 85 LYS A CA 1
ATOM 667 C C . LYS A 1 85 ? 14.807 3.712 1.764 1.00 96.88 85 LYS A C 1
ATOM 669 O O . LYS A 1 85 ? 15.710 2.997 2.178 1.00 96.88 85 LYS A O 1
ATOM 674 N N . SER A 1 86 ? 13.520 3.462 2.000 1.00 93.81 86 SER A N 1
ATOM 675 C CA . SER A 1 86 ? 13.044 2.250 2.673 1.00 93.81 86 SER A CA 1
ATOM 676 C C . SER A 1 86 ? 13.112 1.034 1.750 1.00 93.81 86 SER A C 1
ATOM 678 O O . SER A 1 86 ? 13.583 -0.019 2.174 1.00 93.81 86 SER A O 1
ATOM 680 N N . ALA A 1 87 ? 12.720 1.182 0.485 1.00 96.25 87 ALA A N 1
ATOM 681 C CA . ALA A 1 87 ? 12.728 0.109 -0.504 1.00 96.25 87 ALA A CA 1
ATOM 682 C C . ALA A 1 87 ? 14.119 -0.520 -0.650 1.00 96.25 87 ALA A C 1
ATOM 684 O O . ALA A 1 87 ? 14.260 -1.732 -0.509 1.00 96.25 87 ALA A O 1
ATOM 685 N N . VAL A 1 88 ? 15.173 0.290 -0.799 1.00 97.56 88 VAL A N 1
ATOM 686 C CA . VAL A 1 88 ? 16.549 -0.218 -0.959 1.00 97.56 88 VAL A CA 1
ATOM 687 C C . VAL A 1 88 ? 17.130 -0.877 0.298 1.00 97.56 88 VAL A C 1
ATOM 689 O O . VAL A 1 88 ? 18.214 -1.449 0.242 1.00 97.56 88 VAL A O 1
ATOM 692 N N . THR A 1 89 ? 16.435 -0.855 1.440 1.00 96.69 89 THR A N 1
ATOM 693 C CA . THR A 1 89 ? 16.834 -1.668 2.606 1.00 96.69 89 THR A CA 1
ATOM 694 C C . THR A 1 89 ? 16.425 -3.136 2.455 1.00 96.69 89 THR A C 1
ATOM 696 O O . THR A 1 89 ? 17.074 -4.029 3.017 1.00 96.69 89 THR A O 1
ATOM 699 N N . MET A 1 90 ? 15.394 -3.410 1.648 1.00 96.69 90 MET A N 1
ATOM 700 C CA . MET A 1 90 ? 14.895 -4.754 1.375 1.00 96.69 90 MET A CA 1
ATOM 701 C C . MET A 1 90 ? 15.913 -5.520 0.528 1.00 96.69 90 MET A C 1
ATOM 703 O O . MET A 1 90 ? 16.363 -5.029 -0.505 1.00 96.69 90 MET A O 1
ATOM 707 N N . LYS A 1 91 ? 16.275 -6.743 0.948 1.00 95.94 91 LYS A N 1
ATOM 708 C CA . LYS A 1 91 ? 17.353 -7.542 0.327 1.00 95.94 91 LYS A CA 1
ATOM 709 C C . LYS A 1 91 ? 17.286 -7.582 -1.215 1.00 95.94 91 LYS A C 1
ATOM 711 O O . LYS A 1 91 ? 18.337 -7.358 -1.815 1.00 95.94 91 LYS A O 1
ATOM 716 N N . PRO A 1 92 ? 16.123 -7.803 -1.865 1.00 96.06 92 PRO A N 1
ATOM 717 C CA . PRO A 1 92 ? 16.048 -7.857 -3.328 1.00 96.06 92 PRO A CA 1
ATOM 718 C C . PRO A 1 92 ? 16.283 -6.514 -4.035 1.00 96.06 92 PRO A C 1
ATOM 720 O O . PRO A 1 92 ? 16.677 -6.510 -5.194 1.00 96.06 92 PRO A O 1
ATOM 723 N N . LEU A 1 93 ? 16.084 -5.389 -3.344 1.00 97.81 93 LEU A N 1
ATOM 724 C CA . LEU A 1 93 ? 16.091 -4.041 -3.922 1.00 97.81 93 LEU A CA 1
ATOM 725 C C . LEU A 1 93 ? 17.347 -3.233 -3.572 1.00 97.81 93 LEU A C 1
ATOM 727 O O . LEU A 1 93 ? 17.485 -2.091 -3.998 1.00 97.81 93 LEU A O 1
ATOM 731 N N . ARG A 1 94 ? 18.298 -3.807 -2.823 1.00 97.38 94 ARG A N 1
ATOM 732 C CA . ARG A 1 94 ? 19.524 -3.110 -2.375 1.00 97.38 94 ARG A CA 1
ATOM 733 C C . ARG A 1 94 ? 20.370 -2.529 -3.506 1.00 97.38 94 ARG A C 1
ATOM 735 O O . ARG A 1 94 ? 21.094 -1.567 -3.283 1.00 97.38 94 ARG A O 1
ATOM 742 N N . LYS A 1 95 ? 20.307 -3.135 -4.693 1.00 96.69 95 LYS A N 1
ATOM 743 C CA . LYS A 1 95 ? 21.054 -2.696 -5.882 1.00 96.69 95 LYS A CA 1
ATOM 7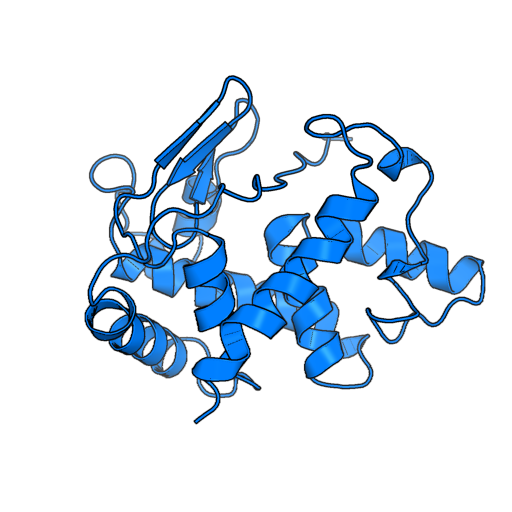44 C C . LYS A 1 95 ? 20.270 -1.718 -6.762 1.00 96.69 95 LYS A C 1
ATOM 746 O O . LYS A 1 95 ? 20.796 -1.284 -7.781 1.00 96.69 95 LYS A O 1
ATOM 751 N N . TRP A 1 96 ? 19.029 -1.386 -6.408 1.00 97.69 96 TRP A N 1
ATOM 752 C CA . TRP A 1 96 ? 18.220 -0.473 -7.202 1.00 97.69 96 TRP A CA 1
ATOM 753 C C . TRP A 1 96 ? 18.713 0.971 -7.055 1.00 97.69 96 TRP A C 1
ATOM 755 O O . TRP A 1 96 ? 18.542 1.607 -6.012 1.00 97.69 96 TRP A O 1
ATOM 765 N N . ASP A 1 97 ? 19.295 1.506 -8.130 1.00 97.19 97 ASP A N 1
ATOM 766 C CA . ASP A 1 97 ? 19.648 2.922 -8.248 1.00 97.19 97 ASP A CA 1
ATOM 767 C C . ASP A 1 97 ? 18.432 3.750 -8.695 1.00 97.19 97 ASP A C 1
ATOM 769 O O . ASP A 1 97 ? 18.320 4.203 -9.837 1.00 97.19 97 ASP A O 1
ATOM 773 N N . TRP A 1 98 ? 17.487 3.937 -7.773 1.00 96.62 98 TRP A N 1
ATOM 774 C CA . TRP A 1 98 ? 16.240 4.669 -8.019 1.00 96.62 98 TRP A CA 1
ATOM 775 C C . TRP A 1 98 ? 16.446 6.129 -8.436 1.00 96.62 98 TRP A C 1
ATOM 777 O O . TRP A 1 98 ? 15.528 6.741 -8.966 1.00 96.62 98 TRP A O 1
ATOM 787 N N . ARG A 1 99 ? 17.630 6.714 -8.212 1.00 96.31 99 ARG A N 1
ATOM 788 C CA . ARG A 1 99 ? 17.923 8.076 -8.685 1.00 96.31 99 ARG A CA 1
ATOM 789 C C . ARG A 1 99 ? 18.088 8.126 -10.201 1.00 96.31 99 ARG A C 1
ATOM 791 O O . ARG A 1 99 ? 17.816 9.166 -10.789 1.00 96.31 99 ARG A O 1
ATOM 798 N N . LYS A 1 100 ? 18.534 7.026 -10.816 1.00 97.44 100 LYS A N 1
ATOM 799 C CA . LYS A 1 100 ? 18.668 6.894 -12.273 1.00 97.44 100 LYS A CA 1
ATOM 800 C C . LYS A 1 100 ? 17.396 6.369 -12.922 1.00 97.44 100 LYS A C 1
ATOM 802 O O . LYS A 1 100 ? 17.016 6.858 -13.977 1.00 97.44 100 LYS A O 1
ATOM 807 N N . ASP A 1 101 ? 16.744 5.392 -12.292 1.00 97.00 101 ASP A N 1
ATOM 808 C CA . ASP A 1 101 ? 15.513 4.791 -12.813 1.00 97.00 101 ASP A CA 1
ATOM 809 C C . ASP A 1 101 ? 14.476 4.566 -11.697 1.00 97.00 101 ASP A C 1
ATOM 811 O O . ASP A 1 101 ? 14.317 3.442 -11.203 1.00 97.00 101 ASP A O 1
ATOM 815 N N . PRO A 1 102 ? 13.760 5.623 -11.262 1.00 97.00 102 PRO A N 1
ATOM 816 C CA . PRO A 1 102 ? 12.720 5.505 -10.237 1.00 97.00 102 PRO A CA 1
ATOM 817 C C . PRO A 1 102 ? 11.473 4.766 -10.743 1.00 97.00 102 PRO A C 1
ATOM 819 O O . PRO A 1 102 ? 10.642 4.357 -9.936 1.00 97.00 102 PRO A O 1
ATOM 822 N N . TYR A 1 103 ? 11.345 4.577 -12.060 1.00 97.62 103 TYR A N 1
ATOM 823 C CA . TYR A 1 103 ? 10.178 3.998 -12.731 1.00 97.62 103 TYR A CA 1
ATOM 824 C C . TYR A 1 103 ? 10.374 2.530 -13.132 1.00 97.62 103 TYR A C 1
ATOM 826 O O . TYR A 1 103 ? 9.575 2.004 -13.904 1.00 97.62 103 TYR A O 1
ATOM 834 N N . ASN A 1 104 ? 11.431 1.874 -12.644 1.00 98.06 104 ASN A N 1
ATOM 835 C CA . ASN A 1 104 ? 11.732 0.487 -12.977 1.00 98.06 104 ASN A CA 1
ATOM 836 C C . ASN A 1 104 ? 10.567 -0.454 -12.583 1.00 98.06 104 ASN A C 1
ATOM 838 O O . ASN A 1 104 ? 10.336 -0.642 -11.382 1.00 98.06 104 ASN A O 1
ATOM 842 N N . PRO A 1 105 ? 9.843 -1.071 -13.542 1.00 97.69 105 PRO A N 1
ATOM 843 C CA . PRO A 1 105 ? 8.632 -1.834 -13.232 1.00 97.69 105 PRO A CA 1
ATOM 844 C C . PRO A 1 105 ? 8.887 -3.056 -12.348 1.00 97.69 105 PRO A C 1
ATOM 846 O O . PRO A 1 105 ? 8.114 -3.324 -11.430 1.00 97.69 105 PRO A O 1
ATOM 849 N N . GLU A 1 106 ? 9.989 -3.775 -12.580 1.00 98.12 106 GLU A N 1
ATOM 850 C CA . GLU A 1 106 ? 10.341 -4.963 -11.797 1.00 98.12 106 GLU A CA 1
ATOM 851 C C . GLU A 1 106 ? 10.609 -4.608 -10.335 1.00 98.12 106 GLU A C 1
ATOM 853 O O . GLU A 1 106 ? 10.062 -5.241 -9.431 1.00 98.12 106 GLU A O 1
ATOM 858 N N . ASN A 1 107 ? 11.403 -3.564 -10.085 1.00 98.56 107 ASN A N 1
ATOM 859 C CA . ASN A 1 107 ? 11.708 -3.131 -8.725 1.00 98.56 107 ASN A CA 1
ATOM 860 C C . ASN A 1 107 ? 10.482 -2.547 -8.013 1.00 98.56 107 ASN A C 1
ATOM 862 O O . ASN A 1 107 ? 10.304 -2.807 -6.822 1.00 98.56 107 ASN A O 1
ATOM 866 N N . GLN A 1 108 ? 9.618 -1.805 -8.714 1.00 98.50 108 GLN A N 1
ATOM 867 C CA . GLN A 1 108 ? 8.384 -1.272 -8.130 1.00 98.50 108 GLN A CA 1
ATOM 868 C C . GLN A 1 108 ? 7.389 -2.376 -7.748 1.00 98.50 108 GLN A C 1
ATOM 870 O O . GLN A 1 108 ? 6.845 -2.359 -6.644 1.00 98.50 108 GLN A O 1
ATOM 875 N N . LEU A 1 109 ? 7.177 -3.365 -8.618 1.00 98.62 109 LEU A N 1
ATOM 876 C CA . LEU A 1 109 ? 6.265 -4.476 -8.331 1.00 98.62 109 LEU A CA 1
ATOM 877 C C . LEU A 1 109 ? 6.845 -5.438 -7.284 1.00 98.62 109 LEU A C 1
ATOM 879 O O . LEU A 1 109 ? 6.114 -5.917 -6.417 1.00 98.62 109 LEU A O 1
ATOM 883 N N . ALA A 1 110 ? 8.163 -5.657 -7.282 1.00 98.69 110 ALA A N 1
ATOM 884 C CA . ALA A 1 110 ? 8.834 -6.374 -6.203 1.00 98.69 110 ALA A CA 1
ATOM 885 C C . ALA A 1 110 ? 8.698 -5.635 -4.862 1.00 98.69 110 ALA A C 1
ATOM 887 O O . ALA A 1 110 ? 8.426 -6.268 -3.840 1.00 98.69 110 ALA A O 1
ATOM 888 N N . PHE A 1 111 ? 8.853 -4.306 -4.859 1.00 98.62 111 PHE A N 1
ATOM 889 C CA . PHE A 1 111 ? 8.626 -3.474 -3.679 1.00 98.62 111 PHE A CA 1
ATOM 890 C C . PHE A 1 111 ? 7.199 -3.627 -3.149 1.00 98.62 111 PHE A C 1
ATOM 892 O O . PHE A 1 111 ? 7.047 -3.890 -1.959 1.00 98.62 111 PHE A O 1
ATOM 899 N N . LEU A 1 112 ? 6.182 -3.535 -4.011 1.00 98.56 112 LEU A N 1
ATOM 900 C CA . LEU A 1 112 ? 4.780 -3.710 -3.624 1.00 98.56 112 LEU A CA 1
ATOM 901 C C . LEU A 1 112 ? 4.555 -5.038 -2.898 1.00 98.56 112 LEU A C 1
ATOM 903 O O . LEU A 1 112 ? 4.100 -5.040 -1.758 1.00 98.56 112 LEU A O 1
ATOM 907 N N . VAL A 1 113 ? 4.972 -6.158 -3.498 1.00 98.69 113 VAL A N 1
ATOM 908 C CA . VAL A 1 113 ? 4.798 -7.491 -2.893 1.00 98.69 113 VAL A CA 1
ATOM 909 C C . VAL A 1 113 ? 5.512 -7.598 -1.541 1.00 98.69 113 VAL A C 1
ATOM 911 O O . VAL A 1 113 ? 4.968 -8.156 -0.589 1.00 98.69 113 VAL A O 1
ATOM 914 N N . LEU A 1 114 ? 6.733 -7.069 -1.424 1.00 98.56 114 LEU A N 1
ATOM 915 C CA . LEU A 1 114 ? 7.501 -7.105 -0.174 1.00 98.56 114 LEU A CA 1
ATOM 916 C C . LEU A 1 114 ? 6.889 -6.209 0.913 1.00 98.56 114 LEU A C 1
ATOM 918 O O . LEU A 1 114 ? 6.873 -6.583 2.093 1.00 98.56 114 LEU A O 1
ATOM 922 N N . GLN A 1 115 ? 6.393 -5.036 0.525 1.00 98.06 115 GLN A N 1
ATOM 923 C CA . GLN A 1 115 ? 5.749 -4.086 1.420 1.00 98.06 115 GLN A CA 1
ATOM 924 C C . GLN A 1 115 ? 4.408 -4.634 1.916 1.00 98.06 115 GLN A C 1
ATOM 926 O O . GLN A 1 115 ? 4.185 -4.660 3.128 1.00 98.06 115 GLN A O 1
ATOM 931 N N . ASP A 1 116 ? 3.574 -5.164 1.024 1.00 98.50 116 ASP A N 1
ATOM 932 C CA . ASP A 1 116 ? 2.305 -5.798 1.382 1.00 98.50 116 ASP A CA 1
ATOM 933 C C . ASP A 1 116 ? 2.523 -7.026 2.257 1.00 98.50 116 ASP A C 1
ATOM 935 O O . ASP A 1 116 ? 1.849 -7.165 3.272 1.00 98.50 116 ASP A O 1
ATOM 939 N N . LYS A 1 117 ? 3.518 -7.872 1.958 1.00 98.56 117 LYS A N 1
ATOM 940 C CA . LYS A 1 117 ? 3.884 -9.008 2.821 1.00 98.56 117 LYS A CA 1
ATOM 941 C C . LYS A 1 117 ? 4.234 -8.549 4.234 1.00 98.56 117 LYS A C 1
ATOM 943 O O . LYS A 1 117 ? 3.826 -9.163 5.220 1.00 98.56 117 LYS A O 1
ATOM 948 N N . THR A 1 118 ? 5.005 -7.469 4.342 1.00 97.69 118 THR A N 1
ATOM 949 C CA . THR A 1 118 ? 5.387 -6.890 5.634 1.00 97.69 118 THR A CA 1
ATOM 950 C C . THR A 1 118 ? 4.157 -6.369 6.375 1.00 97.69 118 THR A C 1
ATOM 952 O O . THR A 1 118 ? 3.971 -6.670 7.554 1.00 97.69 118 THR A O 1
ATOM 955 N N . SER A 1 119 ? 3.292 -5.621 5.694 1.00 97.88 119 SER A N 1
ATOM 956 C CA . SER A 1 119 ? 2.041 -5.108 6.254 1.00 97.88 119 SER A CA 1
ATOM 957 C C . SER A 1 119 ? 1.101 -6.236 6.686 1.00 97.88 119 SER A C 1
ATOM 959 O O . SER A 1 119 ? 0.646 -6.231 7.829 1.00 97.88 119 SER A O 1
ATOM 961 N N . TRP A 1 120 ? 0.916 -7.253 5.848 1.00 98.69 120 TRP A N 1
ATOM 962 C CA . TRP A 1 120 ? 0.133 -8.452 6.128 1.00 98.69 120 TRP A CA 1
ATOM 963 C C . TRP A 1 120 ? 0.602 -9.166 7.387 1.00 98.69 120 TRP A C 1
ATOM 965 O O . TRP A 1 120 ? -0.189 -9.386 8.302 1.00 98.69 120 TRP A O 1
ATOM 975 N N . ASN A 1 121 ? 1.898 -9.461 7.493 1.00 98.12 121 ASN A N 1
ATOM 976 C CA . ASN A 1 121 ? 2.452 -10.145 8.662 1.00 98.12 121 ASN A CA 1
ATOM 977 C C . ASN A 1 121 ? 2.241 -9.356 9.964 1.00 98.12 121 ASN A C 1
ATOM 979 O O . ASN A 1 121 ? 2.097 -9.950 11.034 1.00 98.12 121 ASN A O 1
ATOM 983 N N . ASN A 1 122 ? 2.192 -8.024 9.885 1.00 97.69 122 ASN A N 1
ATOM 984 C CA . ASN A 1 122 ? 1.936 -7.183 11.048 1.00 97.69 122 ASN A CA 1
ATOM 985 C C . ASN A 1 122 ? 0.465 -7.204 11.482 1.00 97.69 122 ASN A C 1
ATOM 987 O O . ASN A 1 122 ? 0.200 -7.207 12.685 1.00 97.69 122 ASN A O 1
ATOM 991 N N . VAL A 1 123 ? -0.479 -7.217 10.533 1.00 98.06 123 VAL A N 1
ATOM 992 C CA . VAL A 1 123 ? -1.909 -6.993 10.819 1.00 98.06 123 VAL A CA 1
ATOM 993 C C . VAL A 1 123 ? -2.763 -8.261 10.815 1.00 98.06 123 VAL A C 1
ATOM 995 O O . VAL A 1 123 ? -3.757 -8.320 11.538 1.00 98.06 123 VAL A O 1
ATOM 998 N N . ARG A 1 124 ? -2.394 -9.295 10.047 1.00 97.69 124 ARG A N 1
ATOM 999 C CA . ARG A 1 124 ? -3.247 -10.467 9.784 1.00 97.69 124 ARG A CA 1
ATOM 1000 C C . ARG A 1 124 ? -3.648 -11.224 11.045 1.00 97.69 124 ARG A C 1
ATOM 1002 O O . ARG A 1 124 ? -4.773 -11.704 11.127 1.00 97.69 124 ARG A O 1
ATOM 1009 N N . LYS A 1 125 ? -2.761 -11.293 12.040 1.00 97.38 125 LYS A N 1
ATOM 1010 C CA . LYS A 1 125 ? -3.019 -11.949 13.336 1.00 97.38 125 LYS A CA 1
ATOM 1011 C C . LYS A 1 125 ? -4.164 -11.323 14.139 1.00 97.38 125 LYS A C 1
ATOM 1013 O O . LYS A 1 125 ? -4.622 -11.918 15.105 1.00 97.38 125 LYS A O 1
ATOM 1018 N N . TRP A 1 126 ? -4.585 -10.110 13.787 1.00 97.69 126 TRP A N 1
ATOM 1019 C CA . TRP A 1 126 ? -5.731 -9.457 14.409 1.00 97.69 126 TRP A CA 1
ATOM 1020 C C . TRP A 1 126 ? -7.011 -9.633 13.611 1.00 97.69 126 TRP A C 1
ATOM 1022 O O . TRP A 1 126 ? -8.063 -9.358 14.163 1.00 97.69 126 TRP A O 1
ATOM 1032 N N . MET A 1 127 ? -6.928 -10.029 12.341 1.00 98.56 127 MET A N 1
ATOM 1033 C CA . MET A 1 127 ? -8.071 -10.030 11.439 1.00 98.56 127 MET A CA 1
ATOM 1034 C C . MET A 1 127 ? -8.713 -11.413 11.366 1.00 98.56 127 MET A C 1
ATOM 1036 O O . MET A 1 127 ? -8.019 -12.427 11.270 1.00 98.56 127 MET A O 1
ATOM 1040 N N . ARG A 1 128 ? -10.047 -11.430 11.402 1.00 98.19 128 ARG A N 1
ATOM 1041 C CA . ARG A 1 128 ? -10.895 -12.629 11.432 1.00 98.19 128 ARG A CA 1
ATOM 1042 C C . ARG A 1 128 ? -10.750 -13.515 10.198 1.00 98.19 128 ARG A C 1
ATOM 1044 O O . ARG A 1 128 ? -10.867 -14.729 10.304 1.00 98.19 128 ARG A O 1
ATOM 1051 N N . ASP A 1 129 ? -10.485 -12.917 9.043 1.00 98.50 129 ASP A N 1
ATOM 1052 C CA . ASP A 1 129 ? -10.361 -13.604 7.763 1.00 98.50 129 ASP A CA 1
ATOM 1053 C C . ASP A 1 129 ? -9.399 -12.854 6.831 1.00 98.50 129 ASP A C 1
ATOM 1055 O O . ASP A 1 129 ? -8.856 -11.796 7.171 1.00 98.50 129 ASP A O 1
ATOM 1059 N N . ASP A 1 130 ? -9.145 -13.438 5.663 1.00 98.44 130 ASP A N 1
ATOM 1060 C CA . ASP A 1 130 ? -8.164 -12.913 4.718 1.00 98.44 130 ASP A CA 1
ATOM 1061 C C . ASP A 1 130 ? -8.623 -11.627 4.029 1.00 98.44 130 ASP A C 1
ATOM 1063 O O . ASP A 1 130 ? -7.788 -10.774 3.725 1.00 98.44 130 ASP A O 1
ATOM 1067 N N . ALA A 1 131 ? -9.932 -11.438 3.839 1.00 98.50 131 ALA A N 1
ATOM 1068 C CA . ALA A 1 131 ? -10.464 -10.215 3.252 1.00 98.50 131 ALA A CA 1
ATOM 1069 C C . ALA A 1 131 ? -10.264 -9.030 4.207 1.00 98.50 131 ALA A C 1
ATOM 1071 O O . ALA A 1 131 ? -9.768 -7.978 3.799 1.00 98.50 131 ALA A O 1
ATOM 1072 N N . GLU A 1 132 ? -10.575 -9.203 5.492 1.00 98.62 132 GLU A N 1
ATOM 1073 C CA . GLU A 1 132 ? -10.295 -8.194 6.518 1.00 98.62 132 GLU A CA 1
ATOM 1074 C C . GLU A 1 132 ? -8.784 -7.992 6.726 1.00 98.62 132 GLU A C 1
ATOM 1076 O O . GLU A 1 132 ? -8.323 -6.857 6.885 1.00 98.62 132 GLU A O 1
ATOM 1081 N N . GLY A 1 133 ? -8.001 -9.074 6.631 1.00 98.62 133 GLY A N 1
ATOM 1082 C CA . GLY A 1 133 ? -6.538 -9.047 6.580 1.00 98.62 133 GLY A CA 1
ATOM 1083 C C . GLY A 1 133 ? -6.013 -8.121 5.486 1.00 98.62 133 GLY A C 1
ATOM 1084 O O . GLY A 1 133 ? -5.216 -7.224 5.763 1.00 98.62 133 GLY A O 1
ATOM 1085 N N . TRP A 1 134 ? -6.506 -8.279 4.258 1.00 98.69 134 TRP A N 1
ATOM 1086 C CA . TRP A 1 134 ? -6.106 -7.456 3.120 1.00 98.69 134 TRP A CA 1
ATOM 1087 C C . TRP A 1 134 ? -6.529 -6.001 3.271 1.00 98.69 134 TRP A C 1
ATOM 1089 O O . TRP A 1 134 ? -5.716 -5.117 3.019 1.00 98.69 134 TRP A O 1
ATOM 1099 N N . LYS A 1 135 ? -7.743 -5.709 3.747 1.00 98.69 135 LYS A N 1
ATOM 1100 C CA . LYS A 1 135 ? -8.169 -4.316 3.986 1.00 98.69 135 LYS A CA 1
ATOM 1101 C C . LYS A 1 135 ? -7.242 -3.610 4.979 1.00 98.69 135 LYS A C 1
ATOM 1103 O O . LYS A 1 135 ? -6.814 -2.483 4.729 1.00 98.69 135 LYS A O 1
ATOM 1108 N N . ALA A 1 136 ? -6.867 -4.286 6.067 1.00 98.50 136 ALA A N 1
ATOM 1109 C CA . ALA A 1 136 ? -5.905 -3.760 7.031 1.00 98.50 136 ALA A CA 1
ATOM 1110 C C . ALA A 1 136 ? -4.487 -3.618 6.440 1.00 98.50 136 ALA A C 1
ATOM 1112 O O . ALA A 1 136 ? -3.797 -2.643 6.745 1.00 98.50 136 ALA A O 1
ATOM 1113 N N . THR A 1 137 ? -4.058 -4.545 5.576 1.00 98.62 137 THR A N 1
ATOM 1114 C CA . THR A 1 137 ? -2.780 -4.475 4.843 1.00 98.62 137 THR A CA 1
ATOM 1115 C C . THR A 1 137 ? -2.729 -3.253 3.938 1.00 98.62 137 THR A C 1
ATOM 1117 O O . THR A 1 137 ? -1.793 -2.467 4.048 1.00 98.62 137 THR A O 1
ATOM 1120 N N . LEU A 1 138 ? -3.764 -3.036 3.125 1.00 98.38 138 LEU A N 1
ATOM 1121 C CA . LEU A 1 138 ? -3.877 -1.898 2.210 1.00 98.38 138 LEU A CA 1
ATOM 1122 C C . LEU A 1 138 ? -3.857 -0.566 2.963 1.00 98.38 138 LEU A C 1
ATOM 1124 O O . LEU A 1 138 ? -3.174 0.376 2.567 1.00 98.38 138 LEU A O 1
ATOM 1128 N N . VAL A 1 139 ? -4.536 -0.489 4.109 1.00 97.38 139 VAL A N 1
ATOM 1129 C CA . VAL A 1 139 ? -4.461 0.697 4.971 1.00 97.38 139 VAL A CA 1
ATOM 1130 C C . VAL A 1 139 ? -3.072 0.858 5.577 1.00 97.38 139 VAL A C 1
ATOM 1132 O O . VAL A 1 139 ? -2.580 1.978 5.685 1.00 97.38 139 VAL A O 1
ATOM 1135 N N . SER A 1 140 ? -2.417 -0.232 5.980 1.00 96.56 140 SER A N 1
ATOM 1136 C CA . SER A 1 140 ? -1.040 -0.166 6.461 1.00 96.56 140 SER A CA 1
ATOM 1137 C C . SER A 1 140 ? -0.065 0.271 5.366 1.00 96.56 140 SER A C 1
ATOM 1139 O O . SER A 1 140 ? 0.921 0.918 5.717 1.00 96.56 140 SER A O 1
ATOM 1141 N N . TYR A 1 141 ? -0.301 -0.093 4.105 1.00 93.44 141 TYR A N 1
ATOM 1142 C CA . TYR A 1 141 ? 0.484 0.347 2.954 1.00 93.44 141 TYR A CA 1
ATOM 1143 C C . TYR A 1 141 ? 0.291 1.849 2.733 1.00 93.44 141 TYR A C 1
ATOM 1145 O O . TYR A 1 141 ? 1.258 2.604 2.748 1.00 93.44 141 TYR A O 1
ATOM 1153 N N . ASN A 1 142 ? -0.966 2.286 2.616 1.00 91.12 142 ASN A N 1
ATOM 1154 C CA . ASN A 1 142 ? -1.307 3.668 2.298 1.00 91.12 142 ASN A CA 1
ATOM 1155 C C . ASN A 1 142 ? -1.030 4.609 3.476 1.00 91.12 142 ASN A C 1
ATOM 1157 O O . ASN A 1 142 ? -0.223 5.516 3.363 1.00 91.12 142 ASN A O 1
ATOM 1161 N N . ALA A 1 143 ? -1.635 4.359 4.637 1.00 90.00 143 ALA A N 1
ATOM 1162 C CA . ALA A 1 143 ? -1.636 5.273 5.780 1.00 90.00 143 ALA A CA 1
ATOM 1163 C C . ALA A 1 143 ? -0.688 4.864 6.928 1.00 90.00 143 ALA A C 1
ATOM 1165 O O . ALA A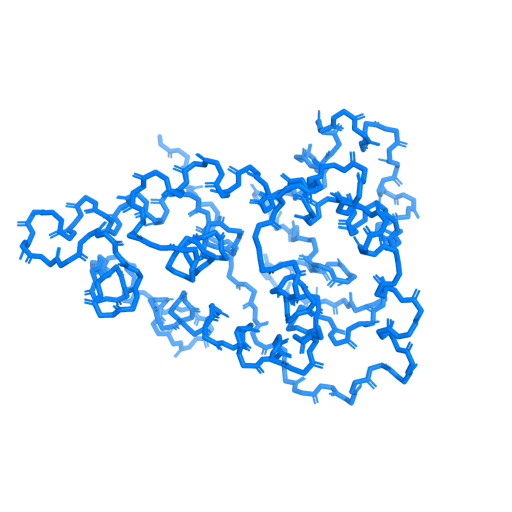 1 143 ? -0.662 5.531 7.974 1.00 90.00 143 ALA A O 1
ATOM 1166 N N . GLY A 1 144 ? 0.082 3.784 6.752 1.00 92.31 144 GLY A N 1
ATOM 1167 C CA . GLY A 1 144 ? 1.064 3.272 7.711 1.00 92.31 144 GLY A CA 1
ATOM 1168 C C . GLY A 1 144 ? 0.483 2.369 8.809 1.00 92.31 144 GLY A C 1
ATOM 1169 O O . GLY A 1 144 ? -0.637 2.558 9.283 1.00 92.31 144 GLY A O 1
ATOM 1170 N N . LEU A 1 145 ? 1.285 1.420 9.312 1.00 95.19 145 LEU A N 1
ATOM 1171 C CA . LEU A 1 145 ? 0.886 0.479 10.380 1.00 95.19 145 LEU A CA 1
ATOM 1172 C C . LEU A 1 145 ? 0.386 1.180 11.654 1.00 95.19 145 LEU A C 1
ATOM 1174 O O . LEU A 1 145 ? -0.561 0.728 12.298 1.00 95.19 145 LEU A O 1
ATOM 1178 N N . GLY A 1 146 ? 0.997 2.315 12.011 1.00 94.56 146 GLY A N 1
ATOM 1179 C CA . GLY A 1 146 ? 0.595 3.099 13.181 1.00 94.56 146 GLY A CA 1
ATOM 1180 C C . GLY A 1 146 ? -0.870 3.548 13.128 1.00 94.56 146 GLY A C 1
ATOM 1181 O O . GLY A 1 146 ? -1.495 3.705 14.176 1.00 94.56 146 GLY A O 1
ATOM 1182 N N . ARG A 1 147 ? -1.436 3.712 11.925 1.00 94.00 147 ARG A N 1
ATOM 1183 C CA . ARG A 1 147 ? -2.854 4.018 11.711 1.00 94.00 147 ARG A CA 1
ATOM 1184 C C . ARG A 1 147 ? -3.748 2.868 12.152 1.00 94.00 147 ARG A C 1
ATOM 1186 O O . ARG A 1 147 ? -4.643 3.066 12.971 1.00 94.00 147 ARG A O 1
ATOM 1193 N N . VAL A 1 148 ? -3.458 1.670 11.645 1.00 97.00 148 VAL A N 1
ATOM 1194 C CA . VAL A 1 148 ? -4.189 0.437 11.965 1.00 97.00 148 VAL A CA 1
ATOM 1195 C C . VAL A 1 148 ? -4.128 0.176 13.468 1.00 97.00 148 VAL A C 1
ATOM 1197 O O . VAL A 1 148 ? -5.158 -0.052 14.094 1.00 97.00 148 VAL A O 1
ATOM 1200 N N . MET A 1 149 ? -2.943 0.320 14.068 1.00 97.25 149 MET A N 1
ATOM 1201 C CA . MET A 1 149 ? -2.739 0.156 15.511 1.00 97.25 149 MET A CA 1
ATOM 1202 C C . MET A 1 149 ? -3.580 1.121 16.343 1.00 97.25 149 MET A C 1
ATOM 1204 O O . MET A 1 149 ? -4.258 0.696 17.274 1.00 97.25 149 MET A O 1
ATOM 1208 N N . LYS A 1 150 ? -3.574 2.416 16.003 1.00 96.62 150 LYS A N 1
ATOM 1209 C CA . LYS A 1 150 ? -4.359 3.424 16.728 1.00 96.62 150 LYS A CA 1
ATOM 1210 C C . LYS A 1 150 ? -5.854 3.136 16.659 1.00 96.62 150 LYS A C 1
ATOM 1212 O O . LYS A 1 150 ? -6.515 3.175 17.693 1.00 96.62 150 LYS A O 1
ATOM 1217 N N . ARG A 1 151 ? -6.368 2.810 15.470 1.00 97.38 151 ARG A N 1
ATOM 1218 C CA . ARG A 1 151 ? -7.779 2.449 15.284 1.00 97.38 151 ARG A CA 1
ATOM 1219 C C . ARG A 1 151 ? -8.137 1.179 16.040 1.00 97.38 151 ARG A C 1
ATOM 1221 O O . ARG A 1 151 ? -9.166 1.149 16.697 1.00 97.38 151 ARG A O 1
ATOM 1228 N N . ARG A 1 152 ? -7.265 0.169 16.037 1.00 97.88 152 ARG A N 1
ATOM 1229 C CA . ARG A 1 152 ? -7.477 -1.065 16.802 1.00 97.88 152 ARG A CA 1
ATOM 1230 C C . ARG A 1 152 ? -7.529 -0.814 18.307 1.00 97.88 152 ARG A C 1
ATOM 1232 O O . ARG A 1 152 ? -8.450 -1.288 18.962 1.00 97.88 152 ARG A O 1
ATOM 1239 N N . THR A 1 153 ? -6.585 -0.051 18.856 1.00 97.44 153 THR A N 1
ATOM 1240 C CA . THR A 1 153 ? -6.599 0.320 20.281 1.00 97.44 153 THR A CA 1
ATOM 1241 C C . THR A 1 153 ? -7.854 1.110 20.638 1.00 97.44 153 THR A C 1
ATOM 1243 O O . THR A 1 153 ? -8.478 0.845 21.662 1.00 97.44 153 THR A O 1
ATOM 1246 N N . TYR A 1 154 ? -8.254 2.050 19.779 1.00 97.31 154 TYR A N 1
ATOM 1247 C CA . TYR A 1 154 ? -9.481 2.814 19.972 1.00 97.31 154 TYR A CA 1
ATOM 1248 C C . TYR A 1 154 ? -10.729 1.922 19.922 1.00 97.31 154 TYR A C 1
ATOM 1250 O O . TYR A 1 154 ? -11.594 2.044 20.783 1.00 97.31 154 TYR A O 1
ATOM 1258 N N . ALA A 1 155 ? -10.791 0.983 18.973 1.00 98.00 155 ALA A N 1
ATOM 1259 C CA . ALA A 1 155 ? -11.890 0.035 18.844 1.00 98.00 155 ALA A CA 1
ATOM 1260 C C . ALA A 1 155 ? -12.052 -0.820 20.107 1.00 98.00 155 ALA A C 1
ATOM 1262 O O . ALA A 1 155 ? -13.150 -0.900 20.650 1.00 98.00 155 ALA A O 1
ATOM 1263 N N . ILE A 1 156 ? -10.946 -1.362 20.633 1.00 98.00 156 ILE A N 1
ATOM 1264 C CA . ILE A 1 156 ? -10.934 -2.115 21.898 1.00 98.00 156 ILE A CA 1
ATOM 1265 C C . ILE A 1 156 ? -11.488 -1.261 23.041 1.00 98.00 156 ILE A C 1
ATOM 1267 O O . ILE A 1 156 ? -12.388 -1.696 23.752 1.00 98.00 156 ILE A O 1
ATOM 1271 N N . ALA A 1 157 ? -10.997 -0.028 23.188 1.00 97.62 157 ALA A N 1
ATOM 1272 C CA . ALA A 1 157 ? -11.425 0.871 24.259 1.00 97.62 157 ALA A CA 1
ATOM 1273 C C . ALA A 1 157 ? -12.904 1.291 24.161 1.00 97.62 157 ALA A C 1
ATOM 1275 O O . ALA A 1 157 ? -13.482 1.739 25.149 1.00 97.62 157 ALA A O 1
ATOM 1276 N N . LYS A 1 158 ? -13.510 1.191 22.973 1.00 96.88 158 LYS A N 1
ATOM 1277 C CA . LYS A 1 158 ? -14.897 1.591 22.702 1.00 96.88 158 LYS A CA 1
ATOM 1278 C C . LYS A 1 158 ? -15.855 0.419 22.497 1.00 96.88 158 LYS A C 1
ATOM 1280 O O . LYS A 1 158 ? -17.021 0.662 22.212 1.00 96.88 158 LYS A O 1
ATOM 1285 N N . GLY A 1 159 ? -15.388 -0.823 22.631 1.00 97.44 159 GLY A N 1
ATOM 1286 C CA . GLY A 1 159 ? -16.212 -2.006 22.365 1.00 97.44 159 GLY A CA 1
ATOM 1287 C C . GLY A 1 159 ? -16.624 -2.156 20.894 1.00 97.44 159 GLY A C 1
ATOM 1288 O O . GLY A 1 159 ? -17.598 -2.839 20.598 1.00 97.44 159 GLY A O 1
ATOM 1289 N N . ILE A 1 160 ? -15.898 -1.526 19.968 1.00 98.00 160 ILE A N 1
ATOM 1290 C CA . ILE A 1 160 ? -16.105 -1.678 18.521 1.00 98.00 160 ILE A CA 1
ATOM 1291 C C . ILE A 1 160 ? -15.393 -2.968 18.070 1.00 98.00 160 ILE A C 1
ATOM 1293 O O . ILE A 1 160 ? -14.298 -3.259 18.573 1.00 98.00 160 ILE A O 1
ATOM 1297 N N . PRO A 1 161 ? -15.950 -3.743 17.115 1.00 98.56 161 PRO A N 1
ATOM 1298 C CA . PRO A 1 161 ? -15.253 -4.884 16.532 1.00 98.56 161 PRO A CA 1
ATOM 1299 C C . PRO A 1 161 ? -13.846 -4.503 16.057 1.00 98.56 161 PRO A C 1
ATOM 1301 O O . PRO A 1 161 ? -13.655 -3.590 15.256 1.00 98.56 161 PRO A O 1
ATOM 1304 N N . HIS A 1 162 ? -12.843 -5.199 16.584 1.00 98.31 162 HIS A N 1
ATOM 1305 C CA . HIS A 1 162 ? -11.424 -4.907 16.352 1.00 98.31 162 HIS A CA 1
ATOM 1306 C C . HIS A 1 162 ? -10.694 -6.066 15.657 1.00 98.31 162 HIS A C 1
ATOM 1308 O O . HIS A 1 162 ? -9.464 -6.066 15.555 1.00 98.31 162 HIS A O 1
ATOM 1314 N N . ASP A 1 163 ? -11.479 -7.043 15.206 1.00 98.50 163 ASP A N 1
ATOM 1315 C CA . ASP A 1 163 ? -11.094 -8.221 14.440 1.00 98.50 163 ASP A CA 1
ATOM 1316 C C . ASP A 1 163 ? -11.353 -8.055 12.934 1.00 98.50 163 ASP A C 1
ATOM 1318 O O . ASP A 1 163 ? -11.116 -8.973 12.160 1.00 98.50 163 ASP A O 1
ATOM 1322 N N . ARG A 1 164 ? -11.882 -6.906 12.506 1.00 98.62 164 ARG A N 1
ATOM 1323 C CA . ARG A 1 164 ? -12.291 -6.637 11.126 1.00 98.62 164 ARG A CA 1
ATOM 1324 C C . ARG A 1 164 ? -12.087 -5.175 10.771 1.00 98.62 164 ARG A C 1
ATOM 1326 O O . ARG A 1 164 ? -12.200 -4.300 11.630 1.00 98.62 164 ARG A O 1
ATOM 1333 N N . TRP A 1 165 ? -11.821 -4.903 9.502 1.00 98.06 165 TRP A N 1
ATOM 1334 C CA . TRP A 1 165 ? -11.825 -3.550 8.977 1.00 98.06 165 TRP A CA 1
ATOM 1335 C C . TRP A 1 165 ? -13.251 -3.062 8.738 1.00 98.06 165 TRP A C 1
ATOM 1337 O O . TRP A 1 165 ? -13.624 -2.044 9.307 1.00 98.06 165 TRP A O 1
ATOM 1347 N N . THR A 1 166 ? -14.041 -3.787 7.939 1.00 97.44 166 THR A N 1
ATOM 1348 C CA . THR A 1 166 ? -15.407 -3.382 7.571 1.00 97.44 166 THR A CA 1
ATOM 1349 C C . THR A 1 166 ? -16.379 -3.566 8.733 1.00 97.44 166 THR A C 1
ATOM 1351 O O . THR A 1 166 ? -16.523 -4.672 9.258 1.00 97.44 166 THR A O 1
ATOM 1354 N N . GLY A 1 167 ? -17.072 -2.490 9.113 1.00 97.00 167 GLY A N 1
ATOM 1355 C CA . GLY A 1 167 ? -17.951 -2.485 10.287 1.00 97.00 167 GLY A CA 1
ATOM 1356 C C . GLY A 1 167 ? -17.182 -2.664 11.600 1.00 97.00 167 GLY A C 1
ATOM 1357 O O . GLY A 1 167 ? -17.697 -3.262 12.543 1.00 97.00 167 GLY A O 1
ATOM 1358 N N . GLY A 1 168 ? -15.925 -2.219 11.631 1.00 98.06 168 GLY A N 1
ATOM 1359 C CA . GLY A 1 168 ? -15.003 -2.375 12.749 1.00 98.06 168 GLY A CA 1
ATOM 1360 C C . GLY A 1 168 ? -13.998 -1.231 12.779 1.00 98.06 168 GLY A C 1
ATOM 1361 O O . GLY A 1 168 ? -14.322 -0.108 13.171 1.00 98.06 168 GLY A O 1
ATOM 1362 N N . LEU A 1 169 ? -12.760 -1.480 12.345 1.00 98.19 169 LEU A N 1
ATOM 1363 C CA . LEU A 1 169 ? -11.714 -0.449 12.353 1.00 98.19 169 LEU A CA 1
ATOM 1364 C C . LEU A 1 169 ? -12.004 0.750 11.430 1.00 98.19 169 LEU A C 1
ATOM 1366 O O . LEU A 1 169 ? -11.426 1.821 11.629 1.00 98.19 169 LEU A O 1
ATOM 1370 N N . ASP A 1 170 ? -12.884 0.613 10.440 1.00 97.06 170 ASP A N 1
ATOM 1371 C CA . ASP A 1 170 ? -13.378 1.724 9.619 1.00 97.06 170 ASP A CA 1
ATOM 1372 C C . ASP A 1 170 ? -14.257 2.723 10.400 1.00 97.06 170 ASP A C 1
ATOM 1374 O O . ASP A 1 170 ? -14.260 3.910 10.067 1.00 97.06 170 ASP A O 1
ATOM 1378 N N . GLN A 1 171 ? -14.922 2.277 11.469 1.00 96.75 171 GLN A N 1
ATOM 1379 C CA . GLN A 1 171 ? -15.718 3.093 12.398 1.00 96.75 171 GLN A CA 1
ATOM 1380 C C . GLN A 1 171 ? -14.892 3.625 13.579 1.00 96.75 171 GLN A C 1
ATOM 1382 O O . GLN A 1 171 ? -15.278 4.584 14.243 1.00 96.75 171 GLN A O 1
ATOM 1387 N N . ALA A 1 172 ? -13.723 3.036 13.836 1.00 96.69 172 ALA A N 1
ATOM 1388 C CA . ALA A 1 172 ? -12.857 3.377 14.963 1.00 96.69 172 ALA A CA 1
ATOM 1389 C C . ALA A 1 172 ? -11.869 4.526 14.668 1.00 96.69 172 ALA A C 1
ATOM 1391 O O . ALA A 1 172 ? -10.744 4.538 15.178 1.00 96.69 172 ALA A O 1
ATOM 1392 N N . HIS A 1 173 ? -12.246 5.487 13.819 1.00 93.12 173 HIS A N 1
ATOM 1393 C CA . HIS A 1 173 ? -11.375 6.611 13.480 1.00 93.12 173 HIS A CA 1
ATOM 1394 C C . HIS A 1 173 ? -11.175 7.556 14.678 1.00 93.12 173 HIS A C 1
ATOM 1396 O O . HIS A 1 173 ? -12.114 7.957 15.365 1.00 93.12 173 HIS A O 1
ATOM 1402 N N . THR A 1 174 ? -9.927 7.950 14.935 1.00 88.31 174 THR A N 1
ATOM 1403 C CA . THR A 1 174 ? -9.616 8.828 16.079 1.00 88.31 174 THR A CA 1
ATOM 1404 C C . THR A 1 174 ? -9.953 10.295 15.774 1.00 88.31 174 THR A C 1
ATOM 1406 O O . THR A 1 174 ? -9.925 10.678 14.602 1.00 88.31 174 THR A O 1
ATOM 1409 N N . PRO A 1 175 ? -10.183 11.160 16.785 1.00 86.56 175 PRO A N 1
ATOM 1410 C CA . PRO A 1 175 ? -10.459 12.584 16.561 1.00 86.56 175 PRO A CA 1
ATOM 1411 C C . PRO A 1 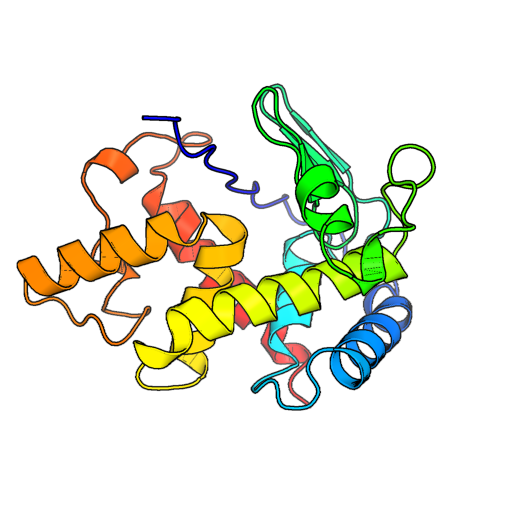175 ? -9.419 13.306 15.693 1.00 86.56 175 PRO A C 1
ATOM 1413 O O . PRO A 1 175 ? -9.774 14.193 14.933 1.00 86.56 175 PRO A O 1
ATOM 1416 N N . GLY A 1 176 ? -8.145 12.896 15.719 1.00 84.56 176 GLY A N 1
ATOM 1417 C CA . GLY A 1 176 ? -7.112 13.491 14.858 1.00 84.56 176 GLY A CA 1
ATOM 1418 C C . GLY A 1 176 ? -7.328 13.269 13.352 1.00 84.56 176 GLY A C 1
ATOM 1419 O O . GLY A 1 176 ? -6.726 13.965 12.535 1.00 84.56 176 GLY A O 1
ATOM 1420 N N . GLU A 1 177 ? -8.188 12.322 12.970 1.00 89.94 177 GLU A N 1
ATOM 1421 C CA . GLU A 1 177 ? -8.494 11.978 11.575 1.00 89.94 177 GLU A CA 1
ATOM 1422 C C . GLU A 1 177 ? -9.654 12.786 10.987 1.00 89.94 177 GLU A C 1
ATOM 1424 O O . GLU A 1 177 ? -9.979 12.614 9.813 1.00 89.94 177 GLU A O 1
ATOM 1429 N N . THR A 1 178 ? -10.268 13.678 11.770 1.00 90.06 178 THR A N 1
ATOM 1430 C CA . THR A 1 178 ? -11.225 14.671 11.256 1.00 90.06 178 THR A CA 1
ATOM 1431 C C . THR A 1 178 ? -10.524 15.820 10.531 1.00 90.06 178 THR A C 1
ATOM 1433 O O . THR A 1 178 ? -11.155 16.507 9.732 1.00 90.06 178 THR A O 1
ATOM 1436 N N . THR A 1 179 ? -9.212 15.988 10.751 1.00 87.44 179 THR A N 1
ATOM 1437 C CA . THR A 1 179 ? -8.378 16.957 10.030 1.00 87.44 179 THR A CA 1
ATOM 1438 C C . THR A 1 179 ? -8.526 16.766 8.522 1.00 87.44 179 THR A C 1
ATOM 1440 O O . THR A 1 179 ? -8.462 15.638 8.019 1.00 87.44 179 THR A O 1
ATOM 1443 N N . LEU A 1 180 ? -8.698 17.876 7.801 1.00 84.25 180 LEU A N 1
ATOM 1444 C CA . LEU A 1 180 ? -8.860 17.847 6.355 1.00 84.25 180 LEU A CA 1
ATOM 1445 C C . LEU A 1 180 ? -7.554 17.473 5.657 1.00 84.25 180 LEU A C 1
ATOM 1447 O O . LEU A 1 180 ? -6.487 18.033 5.909 1.00 84.25 180 LEU A O 1
ATOM 1451 N N . LEU A 1 181 ? -7.685 16.559 4.711 1.00 76.38 181 LEU A N 1
ATOM 1452 C CA . LEU A 1 181 ? -6.687 16.199 3.733 1.00 76.38 181 LEU A CA 1
ATOM 1453 C C . LEU A 1 181 ? -7.328 16.353 2.352 1.00 76.38 181 LEU A C 1
ATOM 1455 O O . LEU A 1 181 ? -8.366 15.755 2.084 1.00 76.38 181 LEU A O 1
ATOM 1459 N N . TYR A 1 182 ? -6.727 17.178 1.492 1.00 75.88 182 TYR A N 1
ATOM 1460 C CA . TYR A 1 182 ? -7.268 17.482 0.160 1.00 75.88 182 TYR A CA 1
ATOM 1461 C C . TYR A 1 182 ? -8.756 17.902 0.192 1.00 75.88 182 TYR A C 1
ATOM 1463 O O . TYR A 1 182 ? -9.557 17.473 -0.630 1.00 75.88 182 TYR A O 1
ATOM 1471 N N . GLY A 1 183 ? -9.142 18.714 1.187 1.00 83.69 183 GLY A N 1
ATOM 1472 C CA . GLY A 1 183 ? -10.507 19.242 1.332 1.00 83.69 183 GLY A CA 1
ATOM 1473 C C . GLY A 1 183 ? -11.527 18.293 1.973 1.00 83.69 183 GLY A C 1
ATOM 1474 O O . GLY A 1 183 ? -12.691 18.656 2.103 1.00 83.69 183 GLY A O 1
ATOM 1475 N N . ARG A 1 184 ? -11.120 17.095 2.413 1.00 85.12 184 ARG A N 1
ATOM 1476 C CA . ARG A 1 184 ? -12.015 16.079 2.998 1.00 85.12 184 ARG A CA 1
ATOM 1477 C C . ARG A 1 184 ? -11.413 15.445 4.256 1.00 85.12 184 ARG A C 1
ATOM 1479 O O . ARG A 1 184 ? -10.191 15.381 4.363 1.00 85.12 184 ARG A O 1
ATOM 1486 N N . PRO A 1 185 ? -12.223 14.969 5.220 1.00 89.50 185 PRO A N 1
ATOM 1487 C CA . PRO A 1 185 ? -11.693 14.335 6.422 1.00 89.50 185 PRO A CA 1
ATOM 1488 C C . PRO A 1 185 ? -10.780 13.154 6.089 1.00 89.50 185 PRO A C 1
ATOM 1490 O O . PRO A 1 185 ? -11.117 12.296 5.268 1.00 89.50 185 PRO A O 1
ATOM 1493 N N . MET A 1 186 ? -9.625 13.096 6.745 1.00 89.88 186 MET A N 1
ATOM 1494 C CA . MET A 1 186 ? -8.608 12.074 6.510 1.00 89.88 186 MET A CA 1
ATOM 1495 C C . MET A 1 186 ? -9.141 10.648 6.668 1.00 89.88 186 MET A C 1
ATOM 1497 O O . MET A 1 186 ? -8.808 9.779 5.861 1.00 89.88 186 MET A O 1
ATOM 1501 N N . TRP A 1 187 ? -9.991 10.403 7.672 1.00 93.50 187 TRP A N 1
ATOM 1502 C CA . TRP A 1 187 ? -10.570 9.077 7.904 1.00 93.50 187 TRP A CA 1
ATOM 1503 C C . TRP A 1 187 ? -11.316 8.540 6.677 1.00 93.50 187 TRP A C 1
ATOM 1505 O O . TRP A 1 187 ? -11.300 7.333 6.442 1.00 93.50 187 TRP A O 1
ATOM 1515 N N . LYS A 1 188 ? -11.912 9.427 5.866 1.00 91.62 188 LYS A N 1
ATOM 1516 C CA . LYS A 1 188 ? -12.659 9.056 4.663 1.00 91.62 188 LYS A CA 1
ATOM 1517 C C . LYS A 1 188 ? -11.727 8.501 3.591 1.00 91.62 188 LYS A C 1
ATOM 1519 O O . LYS A 1 188 ? -12.015 7.466 3.010 1.00 91.62 188 LYS A O 1
ATOM 1524 N N . ALA A 1 189 ? -10.583 9.151 3.361 1.00 88.69 189 ALA A N 1
ATOM 1525 C CA . ALA A 1 189 ? -9.574 8.658 2.416 1.00 88.69 189 ALA A CA 1
ATOM 1526 C C . ALA A 1 189 ? -8.981 7.311 2.854 1.00 88.69 189 ALA A C 1
ATOM 1528 O O . ALA A 1 189 ? -8.872 6.396 2.043 1.00 88.69 189 ALA A O 1
ATOM 1529 N N . VAL A 1 190 ? -8.704 7.162 4.152 1.00 92.12 190 VAL A N 1
ATOM 1530 C CA . VAL A 1 190 ? -8.224 5.896 4.728 1.00 92.12 190 VAL A CA 1
ATOM 1531 C C . VAL A 1 190 ? -9.232 4.758 4.519 1.00 92.12 190 VAL A C 1
ATOM 1533 O O . VAL A 1 190 ? -8.829 3.642 4.210 1.00 92.12 190 VAL A O 1
ATOM 1536 N N . ASN A 1 191 ? -10.532 5.024 4.670 1.00 94.94 191 ASN A N 1
ATOM 1537 C CA . ASN A 1 191 ? -11.575 4.006 4.506 1.00 94.94 191 ASN A CA 1
ATOM 1538 C C . ASN A 1 191 ? -11.855 3.665 3.038 1.00 94.94 191 ASN A C 1
ATOM 1540 O O . ASN A 1 191 ? -12.128 2.508 2.724 1.00 94.94 191 ASN A O 1
ATOM 1544 N N . GLU A 1 192 ? -11.801 4.653 2.144 1.00 94.12 192 GLU A N 1
ATOM 1545 C CA . GLU A 1 192 ? -12.092 4.455 0.721 1.00 94.12 192 GLU A CA 1
ATOM 1546 C C . GLU A 1 192 ? -11.023 3.622 0.011 1.00 94.12 192 GLU A C 1
ATOM 1548 O O . GLU A 1 192 ? -11.368 2.800 -0.835 1.00 94.12 192 GLU A O 1
ATOM 1553 N N . TYR A 1 193 ? -9.748 3.789 0.371 1.00 94.19 193 TYR A N 1
ATOM 1554 C CA . TYR A 1 193 ? -8.629 3.114 -0.290 1.00 94.19 193 TYR A CA 1
ATOM 1555 C C . TYR A 1 193 ? -8.801 1.582 -0.414 1.00 94.19 193 TYR A C 1
ATOM 1557 O O . TYR A 1 193 ? -8.822 1.081 -1.542 1.00 94.19 193 TYR A O 1
ATOM 1565 N N . PRO A 1 194 ? -9.014 0.812 0.676 1.00 97.12 194 PRO A N 1
ATOM 1566 C CA . PRO A 1 19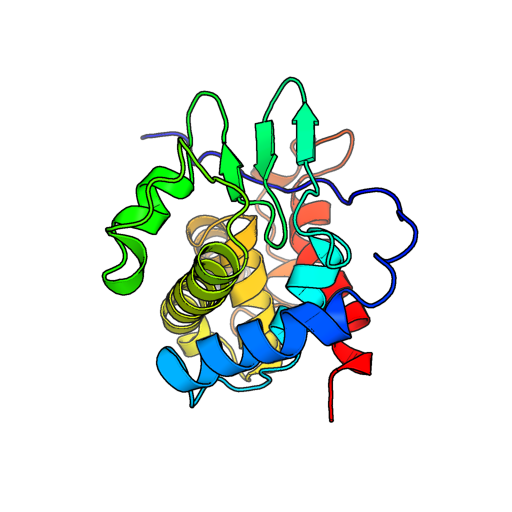4 ? -9.233 -0.627 0.555 1.00 97.12 194 PRO A CA 1
ATOM 1567 C C . PRO A 1 194 ? -10.509 -0.977 -0.226 1.00 97.12 194 PRO A C 1
ATOM 1569 O O . PRO A 1 194 ? -10.510 -1.946 -0.980 1.00 97.12 194 PRO A O 1
ATOM 1572 N N . ALA A 1 195 ? -11.587 -0.194 -0.103 1.00 96.19 195 ALA A N 1
ATOM 1573 C CA . ALA A 1 195 ? -12.837 -0.461 -0.819 1.00 96.19 195 ALA A CA 1
ATOM 1574 C C . ALA A 1 195 ? -12.673 -0.328 -2.345 1.00 96.19 195 ALA A C 1
ATOM 1576 O O . ALA A 1 195 ? -13.158 -1.170 -3.104 1.00 96.19 195 ALA A O 1
ATOM 1577 N N . LEU A 1 196 ? -11.954 0.702 -2.796 1.00 96.06 196 LEU A N 1
ATOM 1578 C CA . LEU A 1 196 ? -11.671 0.942 -4.212 1.00 96.06 196 LEU A CA 1
ATOM 1579 C C . LEU A 1 196 ? -10.789 -0.148 -4.811 1.00 96.06 196 LEU A C 1
ATOM 1581 O O . LEU A 1 196 ? -11.070 -0.630 -5.909 1.00 96.06 196 LEU A O 1
ATOM 1585 N N . ILE A 1 197 ? -9.763 -0.569 -4.073 1.00 97.31 197 ILE A N 1
ATOM 1586 C CA . ILE A 1 197 ? -8.864 -1.639 -4.505 1.00 97.31 197 ILE A CA 1
ATOM 1587 C C . ILE A 1 197 ? -9.620 -2.949 -4.643 1.00 97.31 197 ILE A C 1
ATOM 1589 O O . ILE A 1 197 ? -9.504 -3.584 -5.682 1.00 97.31 197 ILE A O 1
ATOM 1593 N N . PHE A 1 198 ? -10.443 -3.330 -3.662 1.00 97.50 198 PHE A N 1
ATOM 1594 C CA . PHE A 1 198 ? -11.263 -4.540 -3.766 1.00 97.50 198 PHE A CA 1
ATOM 1595 C C . PHE A 1 198 ? -12.193 -4.493 -4.983 1.00 97.50 198 PHE A C 1
ATOM 1597 O O . PHE A 1 198 ? -12.280 -5.470 -5.725 1.00 97.50 198 PHE A O 1
ATOM 1604 N N . LYS A 1 199 ? -12.831 -3.343 -5.242 1.00 96.69 199 LYS A N 1
ATOM 1605 C CA . LYS A 1 199 ? -13.678 -3.154 -6.426 1.00 96.69 199 LYS A CA 1
ATOM 1606 C C . LYS A 1 199 ? -12.891 -3.326 -7.731 1.00 96.69 199 LYS A C 1
ATOM 1608 O O . LYS A 1 199 ? -13.353 -4.023 -8.628 1.00 96.69 199 LYS A O 1
ATOM 1613 N N . LYS A 1 200 ? -11.716 -2.699 -7.850 1.00 95.31 200 LYS A N 1
ATOM 1614 C CA . LYS A 1 200 ? -10.843 -2.812 -9.035 1.00 95.31 200 LYS A CA 1
ATOM 1615 C C . LYS A 1 200 ? -10.259 -4.216 -9.190 1.00 95.31 200 LYS A C 1
ATOM 1617 O O . LYS A 1 200 ? -10.094 -4.683 -10.313 1.00 95.31 200 LYS A O 1
ATOM 1622 N N . ALA A 1 201 ? -9.969 -4.883 -8.076 1.00 96.75 201 ALA A N 1
ATOM 1623 C CA . ALA A 1 201 ? -9.334 -6.190 -8.038 1.00 96.75 201 ALA A CA 1
ATOM 1624 C C . ALA A 1 201 ? -10.233 -7.314 -8.573 1.00 96.75 201 ALA A C 1
ATOM 1626 O O . ALA A 1 201 ? -9.720 -8.315 -9.066 1.00 96.75 201 ALA A O 1
ATOM 1627 N N . GLU A 1 202 ? -11.559 -7.157 -8.499 1.00 96.12 202 GLU A N 1
ATOM 1628 C CA . GLU A 1 202 ? -12.517 -8.229 -8.797 1.00 96.12 202 GLU A CA 1
ATOM 1629 C C . GLU A 1 202 ? -12.332 -8.842 -10.189 1.00 96.12 202 GLU A C 1
ATOM 1631 O O . GLU A 1 202 ? -12.353 -10.059 -10.337 1.00 96.12 202 GLU A O 1
ATOM 1636 N N . LYS A 1 203 ? -12.046 -8.023 -11.205 1.00 94.81 203 LYS A N 1
ATOM 1637 C CA . LYS A 1 203 ? -11.828 -8.500 -12.583 1.00 94.81 203 LYS A CA 1
ATOM 1638 C C . LYS A 1 203 ? -10.548 -9.329 -12.773 1.00 94.81 203 LYS A C 1
ATOM 1640 O O . LYS A 1 203 ? -10.358 -9.919 -13.833 1.00 94.81 203 LYS A O 1
ATOM 1645 N N . TYR A 1 204 ? -9.666 -9.358 -11.774 1.00 95.56 204 TYR A N 1
ATOM 1646 C CA . TYR A 1 204 ? -8.448 -10.171 -11.765 1.00 95.56 204 TYR A CA 1
ATOM 1647 C C . TYR A 1 204 ? -8.602 -11.458 -10.948 1.00 95.56 204 TYR A C 1
ATOM 1649 O O . TYR A 1 204 ? -7.661 -12.248 -10.895 1.00 95.56 204 TYR A O 1
ATOM 1657 N N . ARG A 1 205 ? -9.760 -11.676 -10.308 1.00 91.94 205 ARG A N 1
ATOM 1658 C CA . ARG A 1 205 ? -10.087 -12.920 -9.609 1.00 91.94 205 ARG A CA 1
ATOM 1659 C C . ARG A 1 205 ? -10.372 -13.999 -10.660 1.00 91.94 205 ARG A C 1
ATOM 1661 O O . ARG A 1 205 ? -11.491 -14.109 -11.150 1.00 91.94 205 ARG A O 1
ATOM 1668 N N . LYS A 1 206 ? -9.332 -14.730 -11.050 1.00 74.38 206 LYS A N 1
ATOM 1669 C CA . LYS A 1 206 ? -9.404 -15.913 -11.911 1.00 74.38 206 LYS A CA 1
ATOM 1670 C C . LYS A 1 206 ? -9.064 -17.153 -11.104 1.00 74.38 206 LYS A C 1
ATOM 1672 O O . LYS A 1 206 ? -8.191 -17.027 -10.215 1.00 74.38 206 LYS A O 1
#

Secondary structure (DSSP, 8-state):
------------------TTHHHHHHHHHHHHHHHH-TT-SSTTHHHHHHHHHHTT-TT-EEE-SSEEEEGGGTEEEETTEEHHHHHTTSGGGTT--TTT-TT-HHHHHHHHHHHHHHHHHHHGGG-SSHHHHHHHHHHHHHH-HHHHHHHHHHHHHHT---S-IIIIITT---GGGGSEETTEEHHHHHHHHHHHHHHHHGGG--

pLDDT: mean 90.63, std 15.6, range [26.52, 98.69]

Radius of gyration: 16.37 Å; chains: 1; bounding box: 39×39×47 Å

InterPro domains:
  IPR008258 Transglycosylase SLT domain 1 [PF01464] (51-158)
  IPR023346 Lysozyme-like domain superfamily [SSF53955] (11-155)

Organism: NCBI:txid2509454